Protein AF-A0A7W1XUE3-F1 (afdb_monomer)

Structure (mmCIF, N/CA/C/O backbone):
data_AF-A0A7W1XUE3-F1
#
_entry.id   AF-A0A7W1XUE3-F1
#
loop_
_atom_site.group_PDB
_atom_site.id
_atom_site.type_symbol
_atom_site.label_atom_id
_atom_site.label_alt_id
_atom_site.label_comp_id
_atom_site.label_asym_id
_atom_site.label_entity_id
_atom_site.label_seq_id
_atom_site.pdbx_PDB_ins_code
_atom_site.Cartn_x
_atom_site.Cartn_y
_atom_site.Cartn_z
_atom_site.occupancy
_atom_site.B_iso_or_equiv
_atom_site.auth_seq_id
_atom_site.auth_comp_id
_atom_site.auth_asym_id
_atom_site.auth_atom_id
_atom_site.pdbx_PDB_model_num
ATOM 1 N N . MET A 1 1 ? -19.844 -3.089 51.557 1.00 63.38 1 MET A N 1
ATOM 2 C CA . MET A 1 1 ? -20.592 -3.692 50.437 1.00 63.38 1 MET A CA 1
ATOM 3 C C . MET A 1 1 ? -20.381 -2.895 49.151 1.00 63.38 1 MET A C 1
ATOM 5 O O . MET A 1 1 ? -19.693 -3.408 48.288 1.00 63.38 1 MET A O 1
ATOM 9 N N . ASP A 1 2 ? -20.796 -1.624 49.063 1.00 81.12 2 ASP A N 1
ATOM 10 C CA . ASP A 1 2 ? -20.586 -0.759 47.872 1.00 81.12 2 ASP A CA 1
ATOM 11 C C . ASP A 1 2 ? -19.125 -0.741 47.369 1.00 81.12 2 ASP A C 1
ATOM 13 O O . ASP A 1 2 ? -18.846 -1.003 46.203 1.00 81.12 2 ASP A O 1
ATOM 17 N N . LYS A 1 3 ? -18.155 -0.565 48.278 1.00 88.25 3 LYS A N 1
ATOM 18 C CA . LYS A 1 3 ? -16.719 -0.600 47.940 1.00 88.25 3 LYS A CA 1
ATOM 19 C C . LYS A 1 3 ? -16.261 -1.893 47.269 1.00 88.25 3 LYS A C 1
ATOM 21 O O . LYS A 1 3 ? -15.364 -1.859 46.435 1.00 88.25 3 LYS A O 1
ATOM 26 N N . GLU A 1 4 ? -16.831 -3.026 47.659 1.00 91.88 4 GLU A N 1
ATOM 27 C CA . GLU A 1 4 ? -16.435 -4.324 47.120 1.00 91.88 4 GLU A CA 1
ATOM 28 C C . GLU A 1 4 ? -16.880 -4.451 45.660 1.00 91.88 4 GLU A C 1
ATOM 30 O O . GLU A 1 4 ? -16.062 -4.763 44.799 1.00 91.88 4 GLU A O 1
ATOM 35 N N . ILE A 1 5 ? -18.135 -4.080 45.377 1.00 93.56 5 ILE A N 1
ATOM 36 C CA . ILE A 1 5 ? -18.708 -4.078 44.026 1.00 93.56 5 ILE A CA 1
ATOM 37 C C . ILE A 1 5 ? -17.895 -3.168 43.106 1.00 93.56 5 ILE A C 1
ATOM 39 O O . ILE A 1 5 ? -17.480 -3.577 42.026 1.00 93.56 5 ILE A O 1
ATOM 43 N N . TRP A 1 6 ? -17.592 -1.947 43.555 1.00 94.06 6 TRP A N 1
ATOM 44 C CA . TRP A 1 6 ? -16.787 -1.014 42.766 1.00 94.06 6 TRP A CA 1
ATOM 45 C C . TRP A 1 6 ? -15.345 -1.467 42.578 1.00 94.06 6 TRP A C 1
ATOM 47 O O . TRP A 1 6 ? -14.772 -1.232 41.518 1.00 94.06 6 TRP A O 1
ATOM 57 N N . THR A 1 7 ? -14.761 -2.145 43.566 1.00 94.44 7 THR A N 1
ATOM 58 C CA . THR A 1 7 ? -13.437 -2.758 43.401 1.00 94.44 7 THR A CA 1
ATOM 59 C C . THR A 1 7 ? -13.481 -3.816 42.305 1.00 94.44 7 THR A C 1
ATOM 61 O O . THR A 1 7 ? -12.607 -3.828 41.441 1.00 94.44 7 THR A O 1
ATOM 64 N N . TRP A 1 8 ? -14.512 -4.664 42.307 1.00 93.75 8 TRP A N 1
ATOM 65 C CA . TRP A 1 8 ? -14.702 -5.685 41.284 1.00 93.75 8 TRP A CA 1
ATOM 66 C C . TRP A 1 8 ? -14.883 -5.064 39.894 1.00 93.75 8 TRP A C 1
ATOM 68 O O . TRP A 1 8 ? -14.145 -5.401 38.970 1.00 93.75 8 TRP A O 1
ATOM 78 N N . ILE A 1 9 ? -15.784 -4.088 39.757 1.00 93.88 9 ILE A N 1
ATOM 79 C CA . ILE A 1 9 ? -16.036 -3.385 38.492 1.00 93.88 9 ILE A CA 1
ATOM 80 C C . ILE A 1 9 ? -14.747 -2.745 37.959 1.00 93.88 9 ILE A C 1
ATOM 82 O O . ILE A 1 9 ? -14.341 -3.010 36.830 1.00 93.88 9 ILE A O 1
ATOM 86 N N . LEU A 1 10 ? -14.058 -1.943 38.775 1.00 93.81 10 LEU A N 1
ATOM 87 C CA . LEU A 1 10 ? -12.880 -1.186 38.338 1.00 93.81 10 LEU A CA 1
ATOM 88 C C . LEU A 1 10 ? -11.667 -2.073 38.022 1.00 93.81 10 LEU A C 1
ATOM 90 O O . LEU A 1 10 ? -10.825 -1.691 37.211 1.00 93.81 10 LEU A O 1
ATOM 94 N N . LYS A 1 11 ? -11.562 -3.263 38.624 1.00 92.19 11 LYS A N 1
ATOM 95 C CA . LYS A 1 11 ? -10.544 -4.251 38.232 1.00 92.19 11 LYS A CA 1
ATOM 96 C C . LYS A 1 11 ? -10.827 -4.853 36.855 1.00 92.19 11 LYS A C 1
ATOM 98 O O . LYS A 1 11 ? -9.885 -5.163 36.115 1.00 92.19 11 LYS A O 1
ATOM 103 N N . ASN A 1 12 ? -12.106 -4.984 36.511 1.00 90.62 12 ASN A N 1
ATOM 104 C CA . ASN A 1 12 ? -12.567 -5.686 35.322 1.00 90.62 12 ASN A CA 1
ATOM 105 C C . ASN A 1 12 ? -12.807 -4.778 34.105 1.00 90.62 12 ASN A C 1
ATOM 107 O O . ASN A 1 12 ? -12.728 -5.276 32.986 1.00 90.62 12 ASN A O 1
ATOM 111 N N . ILE A 1 13 ? -12.956 -3.457 34.247 1.00 89.94 13 ILE A N 1
ATOM 112 C CA . ILE A 1 13 ? -12.986 -2.548 33.079 1.00 89.94 13 ILE A CA 1
ATOM 113 C C . ILE A 1 13 ? -11.661 -2.561 32.288 1.00 89.94 13 ILE A C 1
ATOM 115 O O . ILE A 1 13 ? -10.612 -2.894 32.857 1.00 89.94 13 ILE A O 1
ATOM 119 N N . PRO A 1 14 ? -11.671 -2.229 30.982 1.00 86.81 14 PRO A N 1
ATOM 120 C CA . PRO A 1 14 ? -10.455 -2.071 30.187 1.00 86.81 14 PRO A CA 1
ATOM 121 C C . PRO A 1 14 ? -9.477 -1.070 30.807 1.00 86.81 14 PRO A C 1
ATOM 123 O O . PRO A 1 14 ? -9.874 -0.021 31.319 1.00 86.81 14 PRO A O 1
ATOM 126 N N . ASP A 1 15 ? -8.185 -1.378 30.724 1.00 89.00 15 ASP A N 1
ATOM 127 C CA . ASP A 1 15 ? -7.121 -0.577 31.335 1.00 89.00 15 ASP A CA 1
ATOM 128 C C . ASP A 1 15 ? -7.092 0.856 30.779 1.00 89.00 15 ASP A C 1
ATOM 130 O O . ASP A 1 15 ? -6.898 1.816 31.526 1.00 89.00 15 ASP A O 1
ATOM 134 N N . GLU A 1 16 ? -7.380 1.028 29.487 1.00 87.06 16 GLU A N 1
ATOM 135 C CA . GLU A 1 16 ? -7.510 2.351 28.875 1.00 87.06 16 GLU A CA 1
ATOM 136 C C . GLU A 1 16 ? -8.653 3.169 29.487 1.00 87.06 16 GLU A C 1
ATOM 138 O O . GLU A 1 16 ? -8.463 4.345 29.802 1.00 87.06 16 GLU A O 1
ATOM 143 N N . GLN A 1 17 ? -9.813 2.545 29.719 1.00 88.00 17 GLN A N 1
ATOM 144 C CA . GLN A 1 17 ? -10.959 3.201 30.351 1.00 88.00 17 GLN A CA 1
ATOM 145 C C . GLN A 1 17 ? -10.664 3.548 31.813 1.00 88.00 17 GLN A C 1
ATOM 147 O O . GLN A 1 17 ? -10.985 4.650 32.255 1.00 88.00 17 GLN A O 1
ATOM 152 N N . LEU A 1 18 ? -9.979 2.664 32.548 1.00 91.62 18 LEU A N 1
ATOM 153 C CA . LEU A 1 18 ? -9.532 2.938 33.915 1.00 91.62 18 LEU A CA 1
ATOM 154 C C . LEU A 1 18 ? -8.588 4.152 33.963 1.00 91.62 18 LEU A C 1
ATOM 156 O O . LEU A 1 18 ? -8.718 5.012 34.836 1.00 91.62 18 LEU A O 1
ATOM 160 N N . ILE A 1 19 ? -7.662 4.265 33.007 1.00 90.75 19 ILE A N 1
ATOM 161 C CA . ILE A 1 19 ? -6.753 5.414 32.910 1.00 90.75 19 ILE A CA 1
ATOM 162 C C . ILE A 1 19 ? -7.522 6.690 32.556 1.00 90.75 19 ILE A C 1
ATOM 164 O O . ILE A 1 19 ? -7.287 7.726 33.182 1.00 90.75 19 ILE A O 1
ATOM 168 N N . LEU A 1 20 ? -8.429 6.645 31.578 1.00 90.56 20 LEU A N 1
ATOM 169 C CA . LEU A 1 20 ? -9.251 7.797 31.191 1.00 90.56 20 LEU A CA 1
ATOM 170 C C . LEU A 1 20 ? -10.078 8.307 32.372 1.00 90.56 20 LEU A C 1
ATOM 172 O O . LEU A 1 20 ? -10.010 9.494 32.697 1.00 90.56 20 LEU A O 1
ATOM 176 N N . LEU A 1 21 ? -10.750 7.396 33.078 1.00 91.75 21 LEU A N 1
ATOM 177 C CA . LEU A 1 21 ? -11.478 7.702 34.301 1.00 91.75 21 LEU A CA 1
ATOM 178 C C . LEU A 1 21 ? -10.550 8.356 35.330 1.00 91.75 21 LEU A C 1
ATOM 180 O O . LEU A 1 21 ? -10.864 9.428 35.840 1.00 91.75 21 LEU A O 1
ATOM 184 N N . SER A 1 22 ? -9.369 7.775 35.586 1.00 90.94 22 SER A N 1
ATOM 185 C CA . SER A 1 22 ? -8.404 8.316 36.560 1.00 90.94 22 SER A CA 1
ATOM 186 C C . SER A 1 22 ? -8.019 9.771 36.295 1.00 90.94 22 SER A C 1
ATOM 188 O O . SER A 1 22 ? -7.902 10.551 37.243 1.00 90.94 22 SER A O 1
ATOM 190 N N . LYS A 1 23 ? -7.892 10.153 35.019 1.00 90.75 23 LYS A N 1
ATOM 191 C CA . LYS A 1 23 ? -7.593 11.524 34.595 1.00 90.75 23 LYS A CA 1
ATOM 192 C C . LYS A 1 23 ? -8.792 12.445 34.793 1.00 90.75 23 LYS A C 1
ATOM 194 O O . LYS A 1 23 ? -8.632 13.536 35.333 1.00 90.75 23 LYS A O 1
ATOM 199 N N . GLN A 1 24 ? -9.992 11.997 34.420 1.00 90.69 24 GLN A N 1
ATOM 200 C CA . GLN A 1 24 ? -11.227 12.773 34.587 1.00 90.69 24 GLN A CA 1
ATOM 201 C C . GLN A 1 24 ? -11.494 13.115 36.059 1.00 90.69 24 GLN A C 1
ATOM 203 O O . GLN A 1 24 ? -11.792 14.263 36.387 1.00 90.69 24 GLN A O 1
ATOM 208 N N . ILE A 1 25 ? -11.312 12.150 36.965 1.00 90.62 25 ILE A N 1
ATOM 209 C CA . ILE A 1 25 ? -11.513 12.366 38.406 1.00 90.62 25 ILE A CA 1
ATOM 210 C C . ILE A 1 25 ? -10.257 12.858 39.147 1.00 90.62 25 ILE A C 1
ATOM 212 O O . ILE A 1 25 ? -10.318 13.077 40.360 1.00 90.62 25 ILE A O 1
ATOM 216 N N . LYS A 1 26 ? -9.150 13.094 38.424 1.00 89.62 26 LYS A N 1
ATOM 217 C CA . LYS A 1 26 ? -7.871 13.644 38.918 1.00 89.62 26 LYS A CA 1
ATOM 218 C C . LYS A 1 26 ? -7.261 12.836 40.074 1.00 89.62 26 LYS A C 1
ATOM 220 O O . LYS A 1 26 ? -6.887 13.387 41.113 1.00 89.62 26 LYS A O 1
ATOM 225 N N . VAL A 1 27 ? -7.188 11.513 39.910 1.00 88.94 27 VAL A N 1
ATOM 226 C CA . VAL A 1 27 ? -6.581 10.601 40.893 1.00 88.94 27 VAL A CA 1
ATOM 227 C C . VAL A 1 27 ? -5.058 10.681 40.831 1.00 88.94 27 VAL A C 1
ATOM 229 O O . VAL A 1 27 ? -4.449 10.445 39.792 1.00 88.94 27 VAL A O 1
ATOM 232 N N . LYS A 1 28 ? -4.434 10.942 41.983 1.00 88.12 28 LYS A N 1
ATOM 233 C CA . LYS A 1 28 ? -2.975 10.985 42.134 1.00 88.12 28 LYS A CA 1
ATOM 234 C C . LYS A 1 28 ? -2.459 9.704 42.786 1.00 88.12 28 LYS A C 1
ATOM 236 O O . LYS A 1 28 ? -2.997 9.271 43.803 1.00 88.12 28 LYS A O 1
ATOM 241 N N . ILE A 1 29 ? -1.374 9.147 42.246 1.00 87.50 29 ILE A N 1
ATOM 242 C CA . ILE A 1 29 ? -0.633 8.033 42.853 1.00 87.50 29 ILE A CA 1
ATOM 243 C C . ILE A 1 29 ? 0.771 8.515 43.196 1.00 87.50 29 ILE A C 1
ATOM 245 O O . ILE A 1 29 ? 1.494 9.009 42.331 1.00 87.50 29 ILE A O 1
ATOM 249 N N . ALA A 1 30 ? 1.173 8.348 44.454 1.00 84.56 30 ALA A N 1
ATOM 250 C CA . ALA A 1 30 ? 2.519 8.696 44.893 1.00 84.56 30 ALA A CA 1
ATOM 251 C C . ALA A 1 30 ? 3.581 7.936 44.074 1.00 84.56 30 ALA A C 1
ATOM 253 O O . ALA A 1 30 ? 3.484 6.722 43.890 1.00 84.56 30 ALA A O 1
ATOM 254 N N . GLY A 1 31 ? 4.585 8.664 43.577 1.00 84.81 31 GLY A N 1
ATOM 255 C CA . GLY A 1 31 ? 5.678 8.106 42.774 1.00 84.81 31 GLY A CA 1
ATOM 256 C C . GLY A 1 31 ? 5.386 7.940 41.277 1.00 84.81 31 GLY A C 1
ATOM 257 O O . GLY A 1 31 ? 6.303 7.613 40.531 1.00 84.81 31 GLY A O 1
ATOM 258 N N . PHE A 1 32 ? 4.165 8.214 40.802 1.00 86.50 32 PHE A N 1
ATOM 259 C CA . PHE A 1 32 ? 3.813 8.113 39.380 1.00 86.50 32 PHE A CA 1
ATOM 260 C C . PHE A 1 32 ? 3.242 9.428 38.846 1.00 86.50 32 PHE A C 1
ATOM 262 O O . PHE A 1 32 ? 2.442 10.094 39.501 1.00 86.50 32 PHE A O 1
ATOM 269 N N . ARG A 1 33 ? 3.641 9.801 37.626 1.00 84.06 33 ARG A N 1
ATOM 270 C CA . ARG A 1 33 ? 3.057 10.937 36.896 1.00 84.06 33 ARG A CA 1
ATOM 271 C C . ARG A 1 33 ? 1.856 10.440 36.087 1.00 84.06 33 ARG A C 1
ATOM 273 O O . ARG A 1 33 ? 1.925 9.361 35.511 1.00 84.06 33 ARG A O 1
ATOM 280 N N . GLU A 1 34 ? 0.789 11.231 35.966 1.00 79.62 34 GLU A N 1
ATOM 281 C CA . GLU A 1 34 ? -0.413 10.843 35.195 1.00 79.62 34 GLU A CA 1
ATOM 282 C C . GLU A 1 34 ? -0.098 10.483 33.730 1.00 79.62 34 GLU A C 1
ATOM 284 O O . GLU A 1 34 ? -0.711 9.591 33.140 1.00 79.62 34 GLU A O 1
ATOM 289 N N . THR A 1 35 ? 0.911 11.129 33.138 1.00 81.12 35 THR A N 1
ATOM 290 C CA . THR A 1 35 ? 1.386 10.839 31.776 1.00 81.12 35 THR A CA 1
ATOM 291 C C . THR A 1 35 ? 2.030 9.459 31.639 1.00 81.12 35 THR A C 1
ATOM 293 O O . THR A 1 35 ? 2.059 8.912 30.538 1.00 81.12 35 THR A O 1
ATOM 296 N N . SER A 1 36 ? 2.517 8.865 32.733 1.00 83.75 36 SER A N 1
ATOM 297 C CA . SER A 1 36 ? 3.148 7.543 32.731 1.00 83.75 36 SER A CA 1
ATOM 298 C C . SER A 1 36 ? 2.198 6.405 33.105 1.00 83.75 36 SER A C 1
ATOM 300 O O . SER A 1 36 ? 2.615 5.247 33.065 1.00 83.75 36 SER A O 1
ATOM 302 N N . PHE A 1 37 ? 0.923 6.691 33.404 1.00 86.06 37 PHE A N 1
ATOM 303 C CA . PHE A 1 37 ? -0.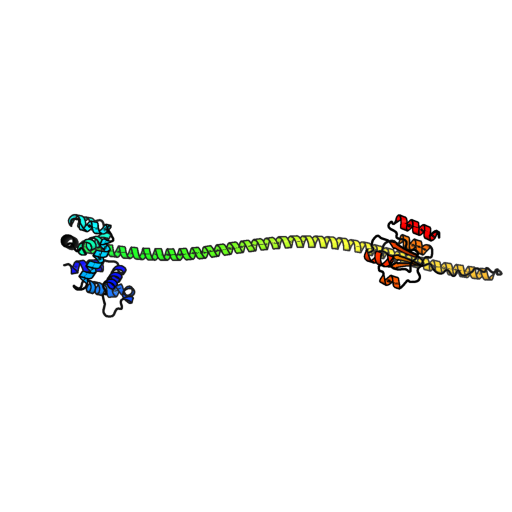045 5.665 33.806 1.00 86.06 37 PHE A CA 1
ATOM 304 C C . PHE A 1 37 ? -0.240 4.588 32.738 1.00 86.06 37 PHE A C 1
ATOM 306 O O . PHE A 1 37 ? -0.227 3.411 33.071 1.00 86.06 37 PHE A O 1
ATOM 313 N N . ARG A 1 38 ? -0.317 4.967 31.453 1.00 85.50 38 ARG A N 1
ATOM 314 C CA . ARG A 1 38 ? -0.463 4.002 30.348 1.00 85.50 38 ARG A CA 1
ATOM 315 C C . ARG A 1 38 ? 0.703 3.015 30.269 1.00 85.50 38 ARG A C 1
ATOM 317 O O . ARG A 1 38 ? 0.476 1.835 30.056 1.00 85.50 38 ARG A O 1
ATOM 324 N N . LYS A 1 39 ? 1.940 3.479 30.472 1.00 85.38 39 LYS A N 1
ATOM 325 C CA . LYS A 1 39 ? 3.137 2.623 30.396 1.00 85.38 39 LYS A CA 1
ATOM 326 C C . LYS A 1 39 ? 3.285 1.693 31.602 1.00 85.38 39 LYS A C 1
ATOM 328 O O . LYS A 1 39 ? 3.900 0.645 31.479 1.00 85.38 39 LYS A O 1
ATOM 333 N N . ASN A 1 40 ? 2.741 2.085 32.752 1.00 87.81 40 ASN A N 1
ATOM 334 C CA . ASN A 1 40 ? 2.957 1.400 34.027 1.00 87.81 40 ASN A CA 1
ATOM 335 C C . ASN A 1 40 ? 1.677 0.781 34.601 1.00 87.81 40 ASN A C 1
ATOM 337 O O . ASN A 1 40 ? 1.645 0.484 35.795 1.00 87.81 40 ASN A O 1
ATOM 341 N N . ILE A 1 41 ? 0.618 0.626 33.797 1.00 87.62 41 ILE A N 1
ATOM 342 C CA . ILE A 1 41 ? -0.718 0.266 34.291 1.00 87.62 41 ILE A CA 1
ATOM 343 C C . ILE A 1 41 ? -0.709 -1.035 35.094 1.00 87.62 41 ILE A C 1
ATOM 345 O O . ILE A 1 41 ? -1.275 -1.068 36.182 1.00 87.62 41 ILE A O 1
ATOM 349 N N . SER A 1 42 ? 0.048 -2.042 34.655 1.00 87.25 42 SER A N 1
ATOM 350 C CA . SER A 1 42 ? 0.224 -3.315 35.367 1.00 87.25 42 SER A CA 1
ATOM 351 C C . SER A 1 42 ? 0.745 -3.151 36.801 1.00 87.25 42 SER A C 1
ATOM 353 O O . SER A 1 42 ? 0.342 -3.897 37.687 1.00 87.25 42 SER A O 1
ATOM 355 N N . LEU A 1 43 ? 1.593 -2.149 37.056 1.00 87.69 43 LEU A N 1
ATOM 356 C CA . LEU A 1 43 ? 2.179 -1.872 38.373 1.00 87.69 43 LEU A CA 1
ATOM 357 C C . LEU A 1 43 ? 1.281 -1.002 39.258 1.00 87.69 43 LEU A C 1
ATOM 359 O O . LEU A 1 43 ? 1.391 -1.033 40.486 1.00 87.69 43 LEU A O 1
ATOM 363 N N . ILE A 1 44 ? 0.436 -0.167 38.648 1.00 91.38 44 ILE A N 1
ATOM 364 C CA . ILE A 1 44 ? -0.354 0.837 39.371 1.00 91.38 44 ILE A CA 1
ATOM 365 C C . ILE A 1 44 ? -1.839 0.508 39.454 1.00 91.38 44 ILE A C 1
ATOM 367 O O . ILE A 1 44 ? -2.538 1.186 40.202 1.00 91.38 44 ILE A O 1
ATOM 371 N N . LYS A 1 45 ? -2.333 -0.495 38.721 1.00 91.44 45 LYS A N 1
ATOM 372 C CA . LYS A 1 45 ? -3.762 -0.807 38.603 1.00 91.44 45 LYS A CA 1
ATOM 373 C C . LYS A 1 45 ? -4.436 -0.965 39.960 1.00 91.44 45 LYS A C 1
ATOM 375 O O . LYS A 1 45 ? -5.406 -0.266 40.236 1.00 91.44 45 LYS A O 1
ATOM 380 N N . ASP A 1 46 ? -3.880 -1.783 40.848 1.00 91.69 46 ASP A N 1
ATOM 381 C CA . ASP A 1 46 ? -4.457 -1.965 42.184 1.00 91.69 46 ASP A CA 1
ATOM 382 C C . ASP A 1 46 ? -4.444 -0.671 43.008 1.00 91.69 46 ASP A C 1
ATOM 384 O O . ASP A 1 46 ? -5.427 -0.351 43.678 1.00 91.69 46 ASP A O 1
ATOM 388 N N . LYS A 1 47 ? -3.373 0.129 42.911 1.00 91.75 47 LYS A N 1
ATOM 389 C CA . LYS A 1 47 ? -3.282 1.433 43.588 1.00 91.75 47 LYS A CA 1
ATOM 390 C C . LYS A 1 47 ? -4.297 2.433 43.028 1.00 91.75 47 LYS A C 1
ATOM 392 O O . LYS A 1 47 ? -4.893 3.180 43.802 1.00 91.75 47 LYS A O 1
ATOM 397 N N . LEU A 1 48 ? -4.519 2.441 41.710 1.00 91.88 48 LEU A N 1
ATOM 398 C CA . LEU A 1 48 ? -5.553 3.244 41.054 1.00 91.88 48 LEU A CA 1
ATOM 399 C C . LEU A 1 48 ? -6.932 2.860 41.576 1.00 91.88 48 LEU A C 1
ATOM 401 O O . LEU A 1 48 ? -7.649 3.726 42.071 1.00 91.88 48 LEU A O 1
ATOM 405 N N . VAL A 1 49 ? -7.274 1.570 41.526 1.00 94.00 49 VAL A N 1
ATOM 406 C CA . VAL A 1 49 ? -8.572 1.064 41.990 1.00 94.00 49 VAL A CA 1
ATOM 407 C C . VAL A 1 49 ? -8.801 1.441 43.454 1.00 94.00 49 VAL A C 1
ATOM 409 O O . VAL A 1 49 ? -9.838 2.014 43.783 1.00 94.00 49 VAL A O 1
ATOM 412 N N . GLN A 1 50 ? -7.816 1.226 44.329 1.00 92.38 50 GLN A N 1
ATOM 413 C CA . GLN A 1 50 ? -7.912 1.620 45.738 1.00 92.38 50 GLN A CA 1
ATOM 414 C C . GLN A 1 50 ? -8.184 3.121 45.909 1.00 92.38 50 GLN A C 1
ATOM 416 O O . GLN A 1 50 ? -9.059 3.509 46.684 1.00 92.38 50 GLN A O 1
ATOM 421 N N . GLN A 1 51 ? -7.481 3.981 45.165 1.00 91.75 51 GLN A N 1
ATOM 422 C CA . GLN A 1 51 ? -7.696 5.428 45.237 1.00 91.75 51 GLN A CA 1
ATOM 423 C C . GLN A 1 51 ? -9.067 5.860 44.704 1.00 91.75 51 GLN A C 1
ATOM 425 O O . GLN A 1 51 ? -9.642 6.825 45.211 1.00 91.75 51 GLN A O 1
ATOM 430 N N . MET A 1 52 ? -9.610 5.158 43.711 1.00 92.06 52 MET A N 1
ATOM 431 C CA . MET A 1 52 ? -10.929 5.434 43.140 1.00 92.06 52 MET A CA 1
ATOM 432 C C . MET A 1 52 ? -12.079 5.030 44.063 1.00 92.06 52 MET A C 1
ATOM 434 O O . MET A 1 52 ? -13.068 5.752 44.160 1.00 92.06 52 MET A O 1
ATOM 438 N N . VAL A 1 53 ? -11.934 3.909 44.774 1.00 93.19 53 VAL A N 1
ATOM 439 C CA . VAL A 1 53 ? -12.964 3.361 45.675 1.00 93.19 53 VAL A CA 1
ATOM 440 C C . VAL A 1 53 ? -13.000 4.081 47.036 1.00 93.19 53 VAL A C 1
ATOM 442 O O . VAL A 1 53 ? -13.920 3.898 47.839 1.00 93.19 53 VAL A O 1
ATOM 445 N N . ASN A 1 54 ? -12.034 4.960 47.310 1.00 89.69 54 ASN A N 1
ATOM 446 C CA . ASN A 1 54 ? -12.060 5.814 48.495 1.00 89.69 54 ASN A CA 1
ATOM 447 C C . ASN A 1 54 ? -13.315 6.704 48.526 1.00 89.69 54 ASN A C 1
ATOM 449 O O . ASN A 1 54 ? -13.738 7.236 47.501 1.00 89.69 54 ASN A O 1
ATOM 453 N N . ASN A 1 55 ? -13.868 6.938 49.725 1.00 78.12 55 ASN A N 1
ATOM 454 C CA . ASN A 1 55 ? -15.154 7.633 49.923 1.00 78.12 55 ASN A CA 1
ATOM 455 C C . ASN A 1 55 ? -15.242 8.997 49.208 1.00 78.12 55 ASN A C 1
ATOM 457 O O . ASN A 1 55 ? -16.318 9.397 48.780 1.00 78.12 55 ASN A O 1
ATOM 461 N N . ARG A 1 56 ? -14.116 9.711 49.058 1.00 84.19 56 ARG A N 1
ATOM 462 C CA . ARG A 1 56 ? -14.059 11.013 48.368 1.00 84.19 56 ARG A CA 1
ATOM 463 C C . ARG A 1 56 ? -14.188 10.911 46.844 1.00 84.19 56 ARG A C 1
ATOM 465 O O . ARG A 1 56 ? -14.653 11.857 46.214 1.00 84.19 56 ARG A O 1
ATOM 472 N N . ASN A 1 57 ? -13.752 9.800 46.255 1.00 89.88 57 ASN A N 1
ATOM 473 C CA . ASN A 1 57 ? -13.662 9.629 44.805 1.00 89.88 57 ASN A CA 1
ATOM 474 C C . ASN A 1 57 ? -14.779 8.743 44.253 1.00 89.88 57 ASN A C 1
ATOM 476 O O . ASN A 1 57 ? -15.198 8.963 43.121 1.00 89.88 57 ASN A O 1
ATOM 480 N N . ILE A 1 58 ? -15.319 7.818 45.051 1.00 90.75 58 ILE A N 1
ATOM 481 C CA . ILE A 1 58 ? -16.331 6.865 44.584 1.00 90.75 58 ILE A CA 1
ATOM 482 C C . ILE A 1 58 ? -17.600 7.545 44.056 1.00 90.75 58 ILE A C 1
ATOM 484 O O . ILE A 1 58 ? -18.156 7.114 43.053 1.00 90.75 58 ILE A O 1
ATOM 488 N N . LEU A 1 59 ? -18.015 8.664 44.659 1.00 90.50 59 LEU A N 1
ATOM 489 C CA . LEU A 1 59 ? -19.152 9.453 44.170 1.00 90.50 59 LEU A CA 1
ATOM 490 C C . LEU A 1 59 ? -18.876 10.069 42.792 1.00 90.50 59 LEU A C 1
ATOM 492 O O . LEU A 1 59 ? -19.766 10.120 41.949 1.00 90.50 59 LEU A O 1
ATOM 496 N N . LYS A 1 60 ? -17.632 10.491 42.533 1.00 93.31 60 LYS A N 1
ATOM 497 C CA . LYS A 1 60 ? -17.226 11.005 41.218 1.00 93.31 60 LYS A CA 1
ATOM 498 C C . LYS A 1 60 ? -17.183 9.886 40.184 1.00 93.31 60 LYS A C 1
ATOM 500 O O . LYS A 1 60 ? -17.648 10.087 39.073 1.00 93.31 60 LYS A O 1
ATOM 505 N N . VAL A 1 61 ? -16.670 8.713 40.564 1.00 93.00 61 VAL A N 1
ATOM 506 C CA . VAL A 1 61 ? -16.675 7.512 39.713 1.00 93.00 61 VAL A CA 1
ATOM 507 C C . VAL A 1 61 ? -18.106 7.151 39.313 1.00 93.00 61 VAL A C 1
ATOM 509 O O . VAL A 1 61 ? -18.385 7.023 38.124 1.00 93.00 61 VAL A O 1
ATOM 512 N N . LYS A 1 62 ? -19.020 7.072 40.291 1.00 92.69 62 LYS A N 1
ATOM 513 C CA . LYS A 1 62 ? -20.458 6.862 40.064 1.00 92.69 62 LYS A CA 1
ATOM 514 C C . LYS A 1 62 ? -21.026 7.887 39.090 1.00 92.69 62 LYS A C 1
ATOM 516 O O . LYS A 1 62 ? -21.659 7.502 38.117 1.00 92.69 62 LYS A O 1
ATOM 521 N N . GLY A 1 63 ? -20.754 9.172 39.325 1.00 92.25 63 GLY A N 1
ATOM 522 C CA . GLY A 1 63 ? -21.230 10.263 38.475 1.00 92.25 63 GLY A CA 1
ATOM 523 C C . GLY A 1 63 ? -20.756 10.154 37.024 1.00 92.25 63 GLY A C 1
ATOM 524 O O . GLY A 1 63 ? -21.579 10.242 36.119 1.00 92.25 63 GLY A O 1
ATOM 525 N N . VAL A 1 64 ? -19.460 9.904 36.805 1.00 93.06 64 VAL A N 1
ATOM 526 C CA . VAL A 1 64 ? -18.881 9.760 35.457 1.00 93.06 64 VAL A CA 1
ATOM 527 C C . VAL A 1 64 ? -19.507 8.584 34.713 1.00 93.06 64 VAL A C 1
ATOM 529 O O . VAL A 1 64 ? -19.930 8.739 33.570 1.00 93.06 64 VAL A O 1
ATOM 532 N N . PHE A 1 65 ? -19.612 7.418 35.355 1.00 93.19 65 PHE A N 1
ATOM 533 C CA . PHE A 1 65 ? -20.218 6.257 34.708 1.00 93.19 65 PHE A CA 1
ATOM 534 C C . PHE A 1 65 ? -21.712 6.425 34.477 1.00 93.19 65 PHE A C 1
ATOM 536 O O . PHE A 1 65 ? -22.194 6.034 33.423 1.00 93.19 65 PHE A O 1
ATOM 543 N N . ASN A 1 66 ? -22.437 7.041 35.410 1.00 92.88 66 ASN A N 1
ATOM 544 C CA . ASN A 1 66 ? -23.853 7.326 35.221 1.00 92.88 66 ASN A CA 1
ATOM 545 C C . ASN A 1 66 ? -24.086 8.249 34.022 1.00 92.88 66 ASN A C 1
ATOM 547 O O . ASN A 1 66 ? -24.994 8.007 33.239 1.00 92.88 66 ASN A O 1
ATOM 551 N N . GLN A 1 67 ? -23.251 9.281 33.871 1.00 92.19 67 GLN A N 1
ATOM 552 C CA . GLN A 1 67 ? -23.311 10.177 32.724 1.00 92.19 67 GLN A CA 1
ATOM 553 C C . GLN A 1 67 ? -23.017 9.428 31.422 1.00 92.19 67 GLN A C 1
ATOM 555 O O . GLN A 1 67 ? -23.806 9.525 30.492 1.00 92.19 67 GLN A O 1
ATOM 560 N N . TRP A 1 68 ? -21.937 8.643 31.384 1.00 91.25 68 TRP A N 1
ATOM 561 C CA . TRP A 1 68 ? -21.584 7.850 30.206 1.00 91.25 68 TRP A CA 1
ATOM 562 C C . TRP A 1 68 ? -22.702 6.868 29.832 1.00 91.25 68 TRP A C 1
ATOM 564 O O . TRP A 1 68 ? -23.116 6.817 28.685 1.00 91.25 68 TRP A O 1
ATOM 574 N N . LEU A 1 69 ? -23.262 6.141 30.800 1.00 91.00 69 LEU A N 1
ATOM 575 C CA . LEU A 1 69 ? -24.355 5.192 30.566 1.00 91.00 69 LEU A CA 1
ATOM 576 C C . LEU A 1 69 ? -25.644 5.867 30.097 1.00 91.00 69 LEU A C 1
ATOM 578 O O . LEU A 1 69 ? -26.384 5.262 29.332 1.00 91.00 69 LEU A O 1
ATOM 582 N N . ASN A 1 70 ? -25.910 7.103 30.524 1.00 87.94 70 ASN A N 1
ATOM 583 C CA . ASN A 1 70 ? -27.070 7.856 30.053 1.00 87.94 70 ASN A CA 1
ATOM 584 C C . ASN A 1 70 ? -26.976 8.223 28.557 1.00 87.94 70 ASN A C 1
ATOM 586 O O . ASN A 1 70 ? -27.999 8.524 27.953 1.00 87.94 70 ASN A O 1
ATOM 590 N N . GLU A 1 71 ? -25.781 8.179 27.961 1.00 88.62 71 GLU A N 1
ATOM 591 C CA . GLU A 1 71 ? -25.565 8.359 26.517 1.00 88.62 71 GLU A CA 1
ATOM 592 C C . GLU A 1 71 ? -25.739 7.046 25.725 1.00 88.62 71 GLU A C 1
ATOM 594 O O . GLU A 1 71 ? -25.786 7.079 24.498 1.00 88.62 71 GLU A O 1
ATOM 599 N N . HIS A 1 72 ? -25.873 5.899 26.407 1.00 87.75 72 HIS A N 1
ATOM 600 C CA . HIS A 1 72 ? -25.985 4.566 25.800 1.00 87.75 72 HIS A CA 1
ATOM 601 C C . HIS A 1 72 ? -27.277 3.864 26.239 1.00 87.75 72 HIS A C 1
ATOM 603 O O . HIS A 1 72 ? -27.293 3.080 27.194 1.00 87.75 72 HIS A O 1
ATOM 609 N N . GLU A 1 73 ? -28.372 4.126 25.517 1.00 84.12 73 GLU A N 1
ATOM 610 C CA . GLU A 1 73 ? -29.723 3.624 25.834 1.00 84.12 73 GLU A CA 1
ATOM 611 C C . GLU A 1 73 ? -29.784 2.100 26.029 1.00 84.12 73 GLU A C 1
ATOM 613 O O . GLU A 1 73 ? -30.502 1.602 26.899 1.00 84.12 73 GLU A O 1
ATOM 618 N N . GLU A 1 74 ? -28.969 1.362 25.279 1.00 89.00 74 GLU A N 1
ATOM 619 C CA . GLU A 1 74 ? -28.833 -0.097 25.328 1.00 89.00 74 GLU A CA 1
ATOM 620 C C . GLU A 1 74 ? -28.462 -0.664 26.711 1.00 89.00 74 GLU A C 1
ATOM 622 O O . GLU A 1 74 ? -28.754 -1.827 26.989 1.00 89.00 74 GLU A O 1
ATOM 627 N N . TRP A 1 75 ? -27.861 0.138 27.599 1.00 90.50 75 TRP A N 1
ATOM 628 C CA . TRP A 1 75 ? -27.526 -0.276 28.968 1.00 90.50 75 TRP A CA 1
ATOM 629 C C . TRP A 1 75 ? -28.531 0.233 30.002 1.00 90.50 75 TRP A C 1
ATOM 631 O O . TRP A 1 75 ? -28.730 -0.396 31.042 1.00 90.50 75 TRP A O 1
ATOM 641 N N . ILE A 1 76 ? -29.212 1.343 29.714 1.00 90.12 76 ILE A N 1
ATOM 642 C CA . ILE A 1 76 ? -30.209 1.943 30.611 1.00 90.12 76 ILE A CA 1
ATOM 643 C C . ILE A 1 76 ? -31.419 1.020 30.775 1.00 90.12 76 ILE A C 1
ATOM 645 O O . ILE A 1 76 ? -31.978 0.934 31.869 1.00 90.12 76 ILE A O 1
ATOM 649 N N . ILE A 1 77 ? -31.793 0.275 29.727 1.00 91.75 77 ILE A N 1
ATOM 650 C CA . ILE A 1 77 ? -32.944 -0.644 29.749 1.00 91.75 77 ILE A CA 1
ATOM 651 C C . ILE A 1 77 ? -32.909 -1.641 30.917 1.00 91.75 77 ILE A C 1
ATOM 653 O O . ILE A 1 77 ? -33.967 -2.056 31.398 1.00 91.75 77 ILE A O 1
ATOM 657 N N . PHE A 1 78 ? -31.715 -2.004 31.400 1.00 93.25 78 PHE A N 1
ATOM 658 C CA . PHE A 1 78 ? -31.527 -2.968 32.482 1.00 93.25 78 PHE A CA 1
ATOM 659 C C . PHE A 1 78 ? -31.910 -2.417 33.859 1.00 93.25 78 PHE A C 1
ATOM 661 O O . PHE A 1 78 ? -32.259 -3.203 34.735 1.00 93.25 78 PHE A O 1
ATOM 668 N N . ARG A 1 79 ? -31.944 -1.089 34.041 1.00 92.88 79 ARG A N 1
ATOM 669 C CA . ARG A 1 79 ? -32.320 -0.440 35.312 1.00 92.88 79 ARG A CA 1
ATOM 670 C C . ARG A 1 79 ? -33.742 -0.757 35.761 1.00 92.88 79 ARG A C 1
ATOM 672 O O . ARG A 1 79 ? -34.006 -0.870 36.949 1.00 92.88 79 ARG A O 1
ATOM 679 N N . SER A 1 80 ? -34.642 -0.957 34.804 1.00 91.62 80 SER A N 1
ATOM 680 C CA . SER A 1 80 ? -36.053 -1.273 35.062 1.00 91.62 80 SER A CA 1
ATOM 681 C C . SER A 1 80 ? -36.335 -2.767 35.282 1.00 91.62 80 SER A C 1
ATOM 683 O O . SER A 1 80 ? -37.482 -3.154 35.513 1.00 91.62 80 SER A O 1
ATOM 685 N N . LYS A 1 81 ? -35.326 -3.636 35.145 1.00 95.12 81 LYS A N 1
ATOM 686 C CA . LYS A 1 81 ? -35.510 -5.092 35.167 1.00 95.12 81 LYS A CA 1
ATOM 687 C C . LYS A 1 81 ? -35.353 -5.650 36.578 1.00 95.12 81 LYS A C 1
ATOM 689 O O . LYS A 1 81 ? -34.605 -5.128 37.396 1.00 95.12 81 LYS A O 1
ATOM 694 N N . LYS A 1 82 ? -36.052 -6.755 36.843 1.00 95.19 82 LYS A N 1
ATOM 695 C CA . LYS A 1 82 ? -35.958 -7.475 38.119 1.00 95.19 82 LYS A CA 1
ATOM 696 C C . LYS A 1 82 ? -34.639 -8.238 38.236 1.00 95.19 82 LYS A C 1
ATOM 698 O O . LYS A 1 82 ? -34.078 -8.667 37.225 1.00 95.19 82 LYS A O 1
ATOM 703 N N . VAL A 1 83 ? -34.185 -8.444 39.472 1.00 96.31 83 VAL A N 1
ATOM 704 C CA . VAL A 1 83 ? -32.915 -9.119 39.789 1.00 96.31 83 VAL A CA 1
ATOM 705 C C . VAL A 1 83 ? -32.851 -10.518 39.174 1.00 96.31 83 VAL A C 1
ATOM 707 O O . VAL A 1 83 ? -31.816 -10.880 38.627 1.00 96.31 83 VAL A O 1
ATOM 710 N N . GLU A 1 84 ? -33.950 -11.278 39.193 1.00 95.19 84 GLU A N 1
ATOM 711 C CA . GLU A 1 84 ? -33.993 -12.653 38.678 1.00 95.19 84 GLU A CA 1
ATOM 712 C C . GLU A 1 84 ? -33.700 -12.698 37.175 1.00 95.19 84 GLU A C 1
ATOM 714 O O . GLU A 1 84 ? -32.843 -13.456 36.725 1.00 95.19 84 GLU A O 1
ATOM 719 N N . PHE A 1 85 ? -34.344 -11.811 36.411 1.00 96.31 85 PHE A N 1
ATOM 720 C CA . PHE A 1 85 ? -34.099 -11.673 34.976 1.00 96.31 85 PHE A CA 1
ATOM 721 C C . PHE A 1 85 ? -32.654 -11.253 34.695 1.00 96.31 85 PHE A C 1
ATOM 723 O O . PHE A 1 85 ? -32.001 -11.799 33.810 1.00 96.31 85 PHE A O 1
ATOM 730 N N . LEU A 1 86 ? -32.146 -10.271 35.445 1.00 96.38 86 LEU A N 1
ATOM 731 C CA . LEU A 1 86 ? -30.783 -9.774 35.275 1.00 96.38 86 LEU A CA 1
ATOM 732 C C . LEU A 1 86 ? -29.750 -10.862 35.570 1.00 96.38 86 LEU A C 1
ATOM 734 O O . LEU A 1 86 ? -28.752 -10.967 34.861 1.00 96.38 86 LEU A O 1
ATOM 738 N N . PHE A 1 87 ? -29.998 -11.683 36.588 1.00 95.94 87 PHE A N 1
ATOM 739 C CA . PHE A 1 87 ? -29.141 -12.802 36.940 1.00 95.94 87 PHE A CA 1
ATOM 740 C C . PHE A 1 87 ? -29.080 -13.828 35.806 1.00 95.94 87 PHE A C 1
ATOM 742 O O . PHE A 1 87 ? -27.986 -14.161 35.357 1.00 95.94 87 PHE A O 1
ATOM 749 N N . GLU A 1 88 ? -30.226 -14.268 35.280 1.00 95.12 88 GLU A N 1
ATOM 750 C CA . GLU A 1 88 ? -30.274 -15.183 34.131 1.00 95.12 88 GLU A CA 1
ATOM 751 C C . GLU A 1 88 ? -29.594 -14.588 32.894 1.00 95.12 88 GLU A C 1
ATOM 753 O O . GLU A 1 88 ? -28.757 -15.240 32.266 1.00 95.12 88 GLU A O 1
ATOM 758 N N . TYR A 1 89 ? -29.887 -13.323 32.583 1.00 94.81 89 TYR A N 1
ATOM 759 C CA . TYR A 1 89 ? -29.302 -12.624 31.445 1.00 94.81 89 TYR A CA 1
ATOM 760 C C . TYR A 1 89 ? -27.775 -12.579 31.528 1.00 94.81 89 TYR A C 1
ATOM 762 O O . TYR A 1 89 ? -27.098 -12.907 30.560 1.00 94.81 89 TYR A O 1
ATOM 770 N N . VAL A 1 90 ? -27.217 -12.229 32.689 1.00 93.69 90 VAL A N 1
ATOM 771 C CA . VAL A 1 90 ? -25.765 -12.154 32.899 1.00 93.69 90 VAL A CA 1
ATOM 772 C C . VAL A 1 90 ? -25.090 -13.529 32.807 1.00 93.69 90 VAL A C 1
ATOM 774 O O . VAL A 1 90 ? -23.918 -13.614 32.436 1.00 93.69 90 VAL A O 1
ATOM 777 N N . LEU A 1 91 ? -25.805 -14.619 33.097 1.00 90.25 91 LEU A N 1
ATOM 778 C CA . LEU A 1 91 ? -25.278 -15.975 32.921 1.00 90.25 91 LEU A CA 1
ATOM 779 C C . LEU A 1 91 ? -25.260 -16.430 31.458 1.00 90.25 91 LEU A C 1
ATOM 781 O O . LEU A 1 91 ? -24.387 -17.222 31.092 1.00 90.25 91 LEU A O 1
ATOM 785 N N . ILE A 1 92 ? -26.186 -15.931 30.639 1.00 91.56 92 ILE A N 1
ATOM 786 C CA . ILE A 1 92 ? -26.226 -16.174 29.192 1.00 91.56 92 ILE A CA 1
ATOM 787 C C . ILE A 1 92 ? -25.199 -15.268 28.496 1.00 91.56 92 ILE A C 1
ATOM 789 O O . ILE A 1 92 ? -24.255 -15.740 27.866 1.00 91.56 92 ILE A O 1
ATOM 793 N N . GLU A 1 93 ? -25.326 -13.958 28.686 1.00 90.12 93 GLU A N 1
ATOM 794 C CA . GLU A 1 93 ? -24.512 -12.907 28.074 1.00 90.12 93 GLU A CA 1
ATOM 795 C C . GLU A 1 93 ? -23.353 -12.497 28.997 1.00 90.12 93 GLU A C 1
ATOM 797 O O . GLU A 1 93 ? -23.226 -11.350 29.435 1.00 90.12 93 GLU A O 1
ATOM 802 N N . LYS A 1 94 ? -22.475 -13.457 29.303 1.00 88.19 94 LYS A N 1
ATOM 803 C CA . LYS A 1 94 ? -21.398 -13.310 30.302 1.00 88.19 94 LYS A CA 1
ATOM 804 C C . LYS A 1 94 ? -20.461 -12.122 30.055 1.00 88.19 94 LYS A C 1
ATOM 806 O O . LYS A 1 94 ? -19.970 -11.521 31.007 1.00 88.19 94 LYS A O 1
ATOM 811 N N . SER A 1 95 ? -20.229 -11.749 28.796 1.00 83.69 95 SER A N 1
ATOM 812 C CA . SER A 1 95 ? -19.405 -10.587 28.425 1.00 83.69 95 SER A CA 1
ATOM 813 C C . SER A 1 95 ? -20.028 -9.247 28.836 1.00 83.69 95 SER A C 1
ATOM 815 O O . SER A 1 95 ? -19.308 -8.277 29.064 1.00 83.69 95 SER A O 1
ATOM 817 N N . LYS A 1 96 ? -21.357 -9.189 28.987 1.00 88.56 96 LYS A N 1
ATOM 818 C CA . LYS A 1 96 ? -22.111 -7.971 29.322 1.00 88.56 96 LYS A CA 1
ATOM 819 C C . LYS A 1 96 ? -22.329 -7.785 30.822 1.00 88.56 96 LYS A C 1
ATOM 821 O O . LYS A 1 96 ? -22.796 -6.728 31.241 1.00 88.56 96 LYS A O 1
ATOM 826 N N . ALA A 1 97 ? -21.947 -8.770 31.634 1.00 90.94 97 ALA A N 1
ATOM 827 C CA . ALA A 1 97 ? -22.096 -8.766 33.089 1.00 90.94 97 ALA A CA 1
ATOM 828 C C . ALA A 1 97 ? -21.621 -7.467 33.751 1.00 90.94 97 ALA A C 1
ATOM 830 O O . ALA A 1 97 ? -22.309 -6.889 34.593 1.00 90.94 97 ALA A O 1
ATOM 831 N N . LEU A 1 98 ? -20.441 -7.003 33.335 1.00 91.69 98 LEU A N 1
ATOM 832 C CA . LEU A 1 98 ? -19.809 -5.801 33.859 1.00 91.69 98 LEU A CA 1
ATOM 833 C C . LEU A 1 98 ? -20.647 -4.550 33.583 1.00 91.69 98 LEU A C 1
ATOM 835 O O . LEU A 1 98 ? -20.847 -3.748 34.489 1.00 91.69 98 LEU A O 1
ATOM 839 N N . LEU A 1 99 ? -21.147 -4.399 32.354 1.00 91.81 99 LEU A N 1
ATOM 840 C CA . LEU A 1 99 ? -21.920 -3.231 31.924 1.00 91.81 99 LEU A CA 1
ATOM 841 C C . LEU A 1 99 ? -23.314 -3.217 32.554 1.00 91.81 99 LEU A C 1
ATOM 843 O O . LEU A 1 99 ? -23.773 -2.164 32.989 1.00 91.81 99 LEU A O 1
ATOM 847 N N . VAL A 1 100 ? -23.944 -4.386 32.699 1.00 94.00 100 VAL A N 1
ATOM 848 C CA . VAL A 1 100 ? -25.215 -4.525 33.424 1.00 94.00 100 VAL A CA 1
ATOM 849 C C . VAL A 1 100 ? -25.047 -4.106 34.885 1.00 94.00 100 VAL A C 1
ATOM 851 O O . VAL A 1 100 ? -25.791 -3.252 35.361 1.00 94.00 100 VAL A O 1
ATOM 854 N N . LEU A 1 101 ? -24.039 -4.636 35.588 1.00 94.12 101 LEU A N 1
ATOM 855 C CA . LEU A 1 101 ? -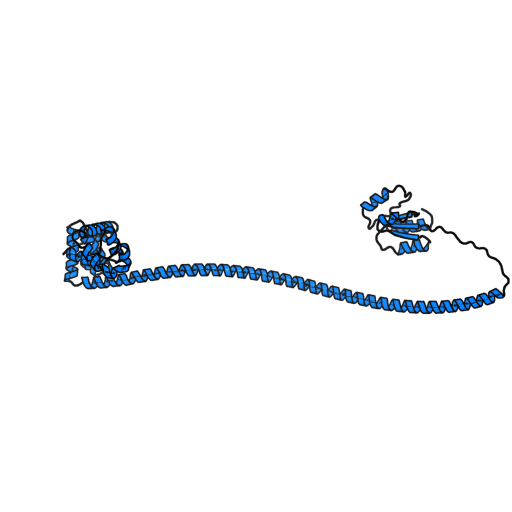23.762 -4.245 36.973 1.00 94.12 101 LEU A CA 1
ATOM 856 C C . LEU A 1 101 ? -23.467 -2.750 37.084 1.00 94.12 101 LEU A C 1
ATOM 858 O O . LEU A 1 101 ? -24.065 -2.077 37.921 1.00 94.12 101 LEU A O 1
ATOM 862 N N . LEU A 1 102 ? -22.597 -2.231 36.215 1.00 94.12 102 LEU A N 1
ATOM 863 C CA . LEU A 1 102 ? -22.240 -0.818 36.160 1.00 94.12 102 LEU A CA 1
ATOM 864 C C . LEU A 1 102 ? -23.479 0.070 35.983 1.00 94.12 102 LEU A C 1
ATOM 866 O O . LEU A 1 102 ? -23.607 1.052 36.710 1.00 94.12 102 LEU A O 1
ATOM 870 N N . SER A 1 103 ? -24.406 -0.313 35.093 1.00 94.75 103 SER A N 1
ATOM 871 C CA . SER A 1 103 ? -25.649 0.424 34.821 1.00 94.75 103 SER A CA 1
ATOM 872 C C . SER A 1 103 ? -26.515 0.627 36.061 1.00 94.75 103 SER A C 1
ATOM 874 O O . SER A 1 103 ? -27.067 1.714 36.254 1.00 94.75 103 SER A O 1
ATOM 876 N N . LEU A 1 104 ? -26.586 -0.396 36.915 1.00 95.44 104 LEU A N 1
ATOM 877 C CA . LEU A 1 104 ? -27.400 -0.417 38.124 1.00 95.44 104 LEU A CA 1
ATOM 878 C C . LEU A 1 104 ? -26.709 0.336 39.259 1.00 95.44 104 LEU A C 1
ATOM 880 O O . LEU A 1 104 ? -27.288 1.242 39.854 1.00 95.44 104 LEU A O 1
ATOM 884 N N . VAL A 1 105 ? -25.444 0.007 39.547 1.00 94.75 105 VAL A N 1
ATOM 885 C CA . VAL A 1 105 ? -24.767 0.547 40.737 1.00 94.75 105 VAL A CA 1
ATOM 886 C C . VAL A 1 105 ? -24.289 1.989 40.582 1.00 94.75 105 VAL A C 1
ATOM 888 O O . VAL A 1 105 ? -23.981 2.639 41.585 1.00 94.75 105 VAL A O 1
ATOM 891 N N . SER A 1 106 ? -24.216 2.501 39.349 1.00 93.38 106 SER A N 1
ATOM 892 C CA . SER A 1 106 ? -23.965 3.920 39.087 1.00 93.38 106 SER A CA 1
ATOM 893 C C . SER A 1 106 ? -25.229 4.778 39.165 1.00 93.38 106 SER A C 1
ATOM 895 O O . SER A 1 106 ? -25.104 6.001 39.132 1.00 93.38 106 SER A O 1
ATOM 897 N N . SER A 1 107 ? -26.425 4.178 39.217 1.00 91.62 107 SER A N 1
ATOM 898 C CA . SER A 1 107 ? -27.678 4.933 39.204 1.00 91.62 107 SER A CA 1
ATOM 899 C C . SER A 1 107 ? -27.818 5.833 40.435 1.00 91.62 107 SER A C 1
ATOM 901 O O . SER A 1 107 ? -27.347 5.517 41.529 1.00 91.62 107 SER A O 1
ATOM 903 N N . GLN A 1 108 ? -28.482 6.973 40.241 1.00 89.94 108 GLN A N 1
ATOM 904 C CA . GLN A 1 108 ? -28.892 7.867 41.325 1.00 89.94 108 GLN A CA 1
ATOM 905 C C . GLN A 1 108 ? -30.197 7.405 41.991 1.00 89.94 108 GLN A C 1
ATOM 907 O O . GLN A 1 108 ? -30.498 7.845 43.099 1.00 89.94 108 GLN A O 1
ATOM 912 N N . ASN A 1 109 ? -30.960 6.519 41.340 1.00 91.88 109 ASN A N 1
ATOM 913 C CA . ASN A 1 109 ? -32.165 5.925 41.902 1.00 91.88 109 ASN A CA 1
ATOM 914 C C . ASN A 1 109 ? -31.789 4.804 42.882 1.00 91.88 109 ASN A C 1
ATOM 916 O O . ASN A 1 109 ? -31.067 3.865 42.535 1.00 91.88 109 ASN A O 1
ATOM 920 N N . ASN A 1 110 ? -32.295 4.900 44.111 1.00 92.06 110 ASN A N 1
ATOM 921 C CA . ASN A 1 110 ? -31.970 3.962 45.176 1.00 92.06 110 ASN A CA 1
ATOM 922 C C . ASN A 1 110 ? -32.449 2.533 44.871 1.00 92.06 110 ASN A C 1
ATOM 924 O O . ASN A 1 110 ? -31.734 1.587 45.189 1.00 92.06 110 ASN A O 1
ATOM 928 N N . ASP A 1 111 ? -33.597 2.359 44.215 1.00 94.12 111 ASP A N 1
ATOM 929 C CA . ASP A 1 111 ? -34.143 1.023 43.928 1.00 94.12 111 ASP A CA 1
ATOM 930 C C . ASP A 1 111 ? -33.304 0.282 42.876 1.00 94.12 111 ASP A C 1
ATOM 932 O O . ASP A 1 111 ? -33.005 -0.907 43.010 1.00 94.12 111 ASP A O 1
ATOM 936 N N . GLU A 1 112 ? -32.838 1.005 41.859 1.00 94.50 112 GLU A N 1
ATOM 937 C CA . GLU A 1 112 ? -31.948 0.484 40.814 1.00 94.50 112 GLU A CA 1
ATOM 938 C C . GLU A 1 112 ? -30.574 0.128 41.394 1.00 94.50 112 GLU A C 1
ATOM 940 O O . GLU A 1 112 ? -30.016 -0.937 41.121 1.00 94.50 112 GLU A O 1
ATOM 945 N N . TYR A 1 113 ? -30.054 0.989 42.270 1.00 94.00 113 TYR A N 1
ATOM 946 C CA . TYR A 1 113 ? -28.816 0.740 42.997 1.00 94.00 113 TYR A CA 1
ATOM 947 C C . TYR A 1 113 ? -28.917 -0.504 43.898 1.00 94.00 113 TYR A C 1
ATOM 949 O O . TYR A 1 113 ? -28.021 -1.356 43.881 1.00 94.00 113 TYR A O 1
ATOM 957 N N . LEU A 1 114 ? -30.017 -0.658 44.645 1.00 94.69 114 LEU A N 1
ATOM 958 C CA . LEU A 1 114 ? -30.276 -1.841 45.474 1.00 94.69 114 LEU A CA 1
ATOM 959 C C . LEU A 1 114 ? -30.429 -3.113 44.629 1.00 94.69 114 LEU A C 1
ATOM 961 O O . LEU A 1 114 ? -29.913 -4.163 45.014 1.00 94.69 114 LEU A O 1
ATOM 965 N N . THR A 1 115 ? -31.048 -3.010 43.452 1.00 95.88 115 THR A N 1
ATOM 966 C CA . THR A 1 115 ? -31.129 -4.096 42.462 1.00 95.88 115 THR A CA 1
ATOM 967 C C . THR A 1 115 ? -29.731 -4.530 42.010 1.00 95.88 115 THR A C 1
ATOM 969 O O . THR A 1 115 ? -29.428 -5.723 41.984 1.00 95.88 115 THR A O 1
ATOM 972 N N . GLY A 1 116 ? -28.833 -3.577 41.740 1.00 95.31 116 GLY A N 1
ATOM 973 C CA . GLY A 1 116 ? -27.430 -3.859 41.417 1.00 95.31 116 GLY A CA 1
ATOM 974 C C . GLY A 1 116 ? -26.668 -4.550 42.551 1.00 95.31 116 GLY A C 1
ATOM 975 O O . GLY A 1 116 ? -25.913 -5.494 42.306 1.00 95.31 116 GLY A O 1
ATOM 976 N N . ILE A 1 117 ? -26.896 -4.134 43.803 1.00 95.75 117 ILE A N 1
ATOM 977 C CA . ILE A 1 117 ? -26.322 -4.805 44.981 1.00 95.75 117 ILE A CA 1
ATOM 978 C C . ILE A 1 117 ? -26.829 -6.247 45.090 1.00 95.75 117 ILE A C 1
ATOM 980 O O . ILE A 1 117 ? -26.032 -7.159 45.319 1.00 95.75 117 ILE A O 1
ATOM 984 N N . ALA A 1 118 ? -28.137 -6.459 44.933 1.00 95.62 118 ALA A N 1
ATOM 985 C CA . ALA A 1 118 ? -28.746 -7.782 45.009 1.00 95.62 118 ALA A CA 1
ATOM 986 C C . ALA A 1 118 ? -28.185 -8.718 43.928 1.00 95.62 118 ALA A C 1
ATOM 988 O O . ALA A 1 118 ? -27.753 -9.826 44.250 1.00 95.62 118 ALA A O 1
ATOM 989 N N . LEU A 1 119 ? -28.082 -8.236 42.685 1.00 96.38 119 LEU A N 1
ATOM 990 C CA . LEU A 1 119 ? -27.485 -8.975 41.573 1.00 96.38 119 LEU A CA 1
ATOM 991 C C . LEU A 1 119 ? -26.032 -9.374 41.865 1.00 96.38 119 LEU A C 1
ATOM 993 O O . LEU A 1 119 ? -25.671 -10.543 41.721 1.00 96.38 119 LEU A O 1
ATOM 997 N N . TYR A 1 120 ? -25.198 -8.430 42.319 1.00 96.12 120 TYR A N 1
ATOM 998 C CA . TYR A 1 120 ? -23.807 -8.727 42.677 1.00 96.12 120 TYR A CA 1
ATOM 999 C C . TYR A 1 120 ? -23.720 -9.785 43.781 1.00 96.12 120 TYR A C 1
ATOM 1001 O O . TYR A 1 120 ? -22.944 -10.735 43.674 1.00 96.12 120 TYR A O 1
ATOM 1009 N N . ASN A 1 121 ? -24.529 -9.650 44.834 1.00 94.69 121 ASN A N 1
ATOM 1010 C CA . ASN A 1 121 ? -24.542 -10.607 45.936 1.00 94.69 121 ASN A CA 1
ATOM 1011 C C . ASN A 1 121 ? -24.978 -11.997 45.465 1.00 94.69 121 ASN A C 1
ATOM 1013 O O . ASN A 1 121 ? -24.373 -12.986 45.868 1.00 94.69 121 ASN A O 1
ATOM 1017 N N . GLN A 1 122 ? -25.966 -12.089 44.577 1.00 94.88 122 GLN A N 1
ATOM 1018 C CA . GLN A 1 122 ? -26.406 -13.362 44.014 1.00 94.88 122 GLN A CA 1
ATOM 1019 C C . GLN A 1 122 ? -25.311 -14.012 43.154 1.00 94.88 122 GLN A C 1
ATOM 1021 O O . GLN A 1 122 ? -25.045 -15.208 43.290 1.00 94.88 122 GLN A O 1
ATOM 1026 N N . LEU A 1 123 ? -24.602 -13.231 42.330 1.00 94.12 123 LEU A N 1
ATOM 1027 C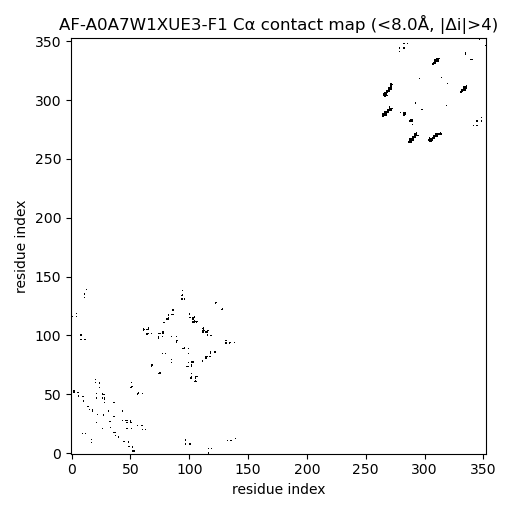 CA . LEU A 1 123 ? -23.440 -13.698 41.558 1.00 94.12 123 LEU A CA 1
ATOM 1028 C C . LEU A 1 123 ? -22.282 -14.146 42.462 1.00 94.12 123 LEU A C 1
ATOM 1030 O O . LEU A 1 123 ? -21.604 -15.131 42.162 1.00 94.12 123 LEU A O 1
ATOM 1034 N N . LYS A 1 124 ? -22.070 -13.454 43.587 1.00 93.56 124 LYS A N 1
ATOM 1035 C CA . LYS A 1 124 ? -21.060 -13.808 44.590 1.00 93.56 124 LYS A CA 1
ATOM 1036 C C . LYS A 1 124 ? -21.408 -15.109 45.311 1.00 93.56 124 LYS A C 1
ATOM 1038 O O . LYS A 1 124 ? -20.569 -16.000 45.388 1.00 93.56 124 LYS A O 1
ATOM 1043 N N . LEU A 1 125 ? -22.640 -15.234 45.806 1.00 93.31 125 LEU A N 1
ATOM 1044 C CA . LEU A 1 125 ? -23.121 -16.411 46.540 1.00 93.31 125 LEU A CA 1
ATOM 1045 C C . LEU A 1 125 ? -23.157 -17.666 45.661 1.00 93.31 125 LEU A C 1
ATOM 1047 O O . LEU A 1 125 ? -22.845 -18.753 46.131 1.00 93.31 125 LEU A O 1
ATOM 1051 N N . SER A 1 126 ? -23.474 -17.509 44.375 1.00 91.62 126 SER A N 1
ATOM 1052 C CA . SER A 1 126 ? -23.436 -18.597 43.389 1.00 91.62 126 SER A CA 1
ATOM 1053 C C . SER A 1 126 ? -22.033 -18.891 42.835 1.00 91.62 126 SER A C 1
ATOM 1055 O O . SER A 1 126 ? -21.894 -19.730 41.948 1.00 91.62 126 SER A O 1
ATOM 1057 N N . ASN A 1 127 ? -20.990 -18.221 43.345 1.00 89.50 127 ASN A N 1
ATOM 1058 C CA . ASN A 1 127 ? -19.592 -18.360 42.921 1.00 89.50 127 ASN A CA 1
ATOM 1059 C C . ASN A 1 127 ? -19.351 -18.100 41.416 1.00 89.50 127 ASN A C 1
ATOM 1061 O O . ASN A 1 127 ? -18.396 -18.605 40.827 1.00 89.50 127 ASN A O 1
ATOM 1065 N N . ARG A 1 128 ? -20.208 -17.290 40.780 1.00 90.81 128 ARG A N 1
ATOM 1066 C CA . ARG A 1 128 ? -20.144 -16.971 39.342 1.00 90.81 128 ARG A CA 1
ATOM 1067 C C . ARG A 1 128 ? -19.233 -15.789 39.019 1.00 90.81 128 ARG A C 1
ATOM 1069 O O . ARG A 1 128 ? -18.774 -15.681 37.886 1.00 90.81 128 ARG A O 1
ATOM 1076 N N . LEU A 1 129 ? -18.911 -14.937 39.997 1.00 89.12 129 LEU A N 1
ATOM 1077 C CA . LEU A 1 129 ? -18.023 -13.780 39.788 1.00 89.12 129 LEU A CA 1
ATOM 1078 C C . LEU A 1 129 ? -16.654 -14.179 39.214 1.00 89.12 129 LEU A C 1
ATOM 1080 O O . LEU A 1 129 ? -16.200 -13.565 38.255 1.00 89.12 129 LEU A O 1
ATOM 1084 N N . ASN A 1 130 ? -16.040 -15.248 39.728 1.00 87.25 130 ASN A N 1
ATOM 1085 C CA . ASN A 1 130 ? -14.737 -15.726 39.249 1.00 87.25 130 ASN A CA 1
ATOM 1086 C C . ASN A 1 130 ? -14.779 -16.207 37.787 1.00 87.25 130 ASN A C 1
ATOM 1088 O O . ASN A 1 130 ? -13.805 -16.067 37.049 1.00 87.25 130 ASN A O 1
ATOM 1092 N N . GLU A 1 131 ? -15.898 -16.796 37.354 1.00 87.69 131 GLU A N 1
ATOM 1093 C CA . GLU A 1 131 ? -16.081 -17.211 35.959 1.00 87.69 131 GLU A CA 1
ATOM 1094 C C . GLU A 1 131 ? -16.178 -15.990 35.041 1.00 87.69 131 GLU A C 1
ATOM 1096 O O . GLU A 1 131 ? -15.552 -15.958 33.981 1.00 87.69 131 GLU A O 1
ATOM 1101 N N . LEU A 1 132 ? -16.914 -14.965 35.475 1.00 87.81 132 LEU A N 1
ATOM 1102 C CA . LEU A 1 132 ? -17.066 -13.712 34.740 1.00 87.81 132 LEU A CA 1
ATOM 1103 C C . LEU A 1 132 ? -15.732 -12.961 34.612 1.00 87.81 132 LEU A C 1
ATOM 1105 O O . LEU A 1 132 ? -15.416 -12.480 33.528 1.00 87.81 132 LEU A O 1
ATOM 1109 N N . GLU A 1 133 ? -14.908 -12.922 35.664 1.00 86.62 133 GLU A N 1
ATOM 1110 C CA . GLU A 1 133 ? -13.567 -12.308 35.624 1.00 86.62 133 GLU A CA 1
ATOM 1111 C C . GLU A 1 133 ? -12.657 -12.947 34.564 1.00 86.62 133 GLU A C 1
ATOM 1113 O O . GLU A 1 133 ? -11.982 -12.248 33.799 1.00 86.62 133 GLU A O 1
ATOM 1118 N N . LYS A 1 134 ? -12.665 -14.284 34.478 1.00 85.81 134 LYS A N 1
ATOM 1119 C CA . LYS A 1 134 ? -11.886 -15.027 33.474 1.00 85.81 134 LYS A CA 1
ATOM 1120 C C . LYS A 1 134 ? -12.347 -14.695 32.060 1.00 85.81 134 LYS A C 1
ATOM 1122 O O . LYS A 1 134 ? -11.519 -14.488 31.176 1.00 85.81 134 LYS A O 1
ATOM 1127 N N . ILE A 1 135 ? -13.660 -14.603 31.861 1.00 83.50 135 ILE A N 1
ATOM 1128 C CA . ILE A 1 135 ? -14.251 -14.267 30.565 1.00 83.50 135 ILE A CA 1
ATOM 1129 C C . ILE A 1 135 ? -13.871 -12.842 30.164 1.00 83.50 135 ILE A C 1
ATOM 1131 O O . ILE A 1 135 ? -13.335 -12.647 29.076 1.00 83.50 135 ILE A O 1
ATOM 1135 N N . VAL A 1 136 ? -14.048 -11.859 31.049 1.00 79.06 136 VAL A N 1
ATOM 1136 C CA . VAL A 1 136 ? -13.672 -10.461 30.779 1.00 79.06 136 VAL A CA 1
ATOM 1137 C C . VAL A 1 136 ? -12.187 -10.336 30.432 1.00 79.06 136 VAL A C 1
ATOM 1139 O O . VAL A 1 136 ? -11.832 -9.605 29.510 1.00 79.06 136 VAL A O 1
ATOM 1142 N N . SER A 1 137 ? -11.319 -11.084 31.115 1.00 77.81 137 SER A N 1
ATOM 1143 C CA . SER A 1 137 ? -9.884 -11.116 30.805 1.00 77.81 137 SER A CA 1
ATOM 1144 C C . SER A 1 137 ? -9.614 -11.689 29.409 1.00 77.81 137 SER A C 1
ATOM 1146 O O . SER A 1 137 ? -8.884 -11.085 28.631 1.00 77.81 137 SER A O 1
ATOM 1148 N N . SER A 1 138 ? -10.277 -12.791 29.041 1.00 76.69 138 SER A N 1
ATOM 1149 C CA . SER A 1 138 ? -10.120 -13.401 27.713 1.00 76.69 138 SER A CA 1
ATOM 1150 C C . SER A 1 138 ? -10.615 -12.515 26.561 1.00 76.69 138 SER A C 1
ATOM 1152 O O . SER A 1 138 ? -10.018 -12.514 25.485 1.00 76.69 138 SER A O 1
ATOM 1154 N N . PHE A 1 139 ? -11.670 -11.721 26.784 1.00 71.06 139 PHE A N 1
ATOM 1155 C CA . PHE A 1 139 ? -12.165 -10.767 25.789 1.00 71.06 139 PHE A CA 1
ATOM 1156 C C . PHE A 1 139 ? -11.172 -9.625 25.551 1.00 71.06 139 PHE A C 1
ATOM 1158 O O . PHE A 1 139 ? -10.957 -9.257 24.398 1.00 71.06 139 PHE A O 1
ATOM 1165 N N . LYS A 1 140 ? -10.517 -9.118 26.606 1.00 69.06 140 LYS A N 1
ATOM 1166 C CA . LYS A 1 140 ? -9.470 -8.088 26.473 1.00 69.06 140 LYS A CA 1
ATOM 1167 C C . LYS A 1 140 ? -8.311 -8.567 25.606 1.00 69.06 140 LYS A C 1
ATOM 1169 O O . LYS A 1 140 ? -7.942 -7.884 24.657 1.00 69.06 140 LYS A O 1
ATOM 1174 N N . ASP A 1 141 ? -7.816 -9.776 25.867 1.00 73.38 141 ASP A N 1
ATOM 1175 C CA . ASP A 1 141 ? -6.713 -10.357 25.093 1.00 73.38 141 ASP A CA 1
ATOM 1176 C C . ASP A 1 141 ? -7.070 -10.538 23.609 1.00 73.38 141 ASP A C 1
ATOM 1178 O O . ASP A 1 141 ? -6.198 -10.475 22.740 1.00 73.38 141 ASP A O 1
ATOM 1182 N N . SER A 1 142 ? -8.346 -10.783 23.301 1.00 73.88 142 SER A N 1
ATOM 1183 C CA . SER A 1 142 ? -8.822 -10.916 21.923 1.00 73.88 142 SER A CA 1
ATOM 1184 C C . SER A 1 142 ? -8.957 -9.564 21.220 1.00 73.88 142 SER A C 1
ATOM 1186 O O . SER A 1 142 ? -8.575 -9.446 20.057 1.00 73.88 142 SER A O 1
ATOM 1188 N N . GLU A 1 143 ? -9.485 -8.547 21.902 1.00 74.88 143 GLU A N 1
ATOM 1189 C CA . GLU A 1 143 ? -9.691 -7.212 21.329 1.00 74.88 143 GLU A CA 1
ATOM 1190 C C . GLU A 1 143 ? -8.355 -6.501 21.056 1.00 74.88 143 GLU A C 1
ATOM 1192 O O . GLU A 1 143 ? -8.182 -5.879 20.006 1.00 74.88 143 GLU A O 1
ATOM 1197 N N . ASP A 1 144 ? -7.375 -6.659 21.950 1.00 76.50 144 ASP A N 1
ATOM 1198 C CA . ASP A 1 144 ? -6.030 -6.106 21.766 1.00 76.50 144 ASP A CA 1
ATOM 1199 C C . ASP A 1 144 ? -5.314 -6.754 20.570 1.00 76.50 144 ASP A C 1
ATOM 1201 O O . ASP A 1 144 ? -4.728 -6.053 19.740 1.00 76.50 144 ASP A O 1
ATOM 1205 N N . LYS A 1 145 ? -5.437 -8.080 20.406 1.00 79.00 145 LYS A N 1
ATOM 1206 C CA . LYS A 1 145 ? -4.923 -8.788 19.219 1.00 79.00 145 LYS A CA 1
ATOM 1207 C C . LYS A 1 145 ? -5.604 -8.329 17.936 1.00 79.00 145 LYS A C 1
ATOM 1209 O O . LYS A 1 145 ? -4.945 -8.203 16.907 1.00 79.00 145 LYS A O 1
ATOM 1214 N N . GLN A 1 146 ? -6.912 -8.086 17.980 1.00 80.25 146 GLN A N 1
ATOM 1215 C CA . GLN A 1 146 ? -7.647 -7.605 16.816 1.00 80.25 146 GLN A CA 1
ATOM 1216 C C . GLN A 1 146 ? -7.176 -6.204 16.406 1.00 80.25 146 GLN A C 1
ATOM 1218 O O . GLN A 1 146 ? -6.881 -5.990 15.232 1.00 80.25 146 GLN A O 1
ATOM 1223 N N . LYS A 1 147 ? -7.007 -5.282 17.362 1.00 81.44 147 LYS A N 1
ATOM 1224 C CA . LYS A 1 147 ? -6.462 -3.941 17.092 1.00 81.44 147 LYS A CA 1
ATOM 1225 C C . LYS A 1 147 ? -5.046 -3.998 16.520 1.00 81.44 147 LYS A C 1
ATOM 1227 O O . LYS A 1 147 ? -4.746 -3.280 15.568 1.00 81.44 147 LYS A O 1
ATOM 1232 N N . GLU A 1 148 ? -4.188 -4.872 17.050 1.00 85.44 148 GLU A N 1
ATOM 1233 C CA . GLU A 1 148 ? -2.834 -5.070 16.520 1.00 85.44 148 GLU A CA 1
ATOM 1234 C C . GLU A 1 148 ? -2.862 -5.572 15.065 1.00 85.44 148 GLU A C 1
ATOM 1236 O O . GLU A 1 148 ? -2.125 -5.069 14.210 1.00 85.44 148 GLU A O 1
ATOM 1241 N N . LEU A 1 149 ? -3.738 -6.535 14.761 1.00 87.38 149 LEU A N 1
ATOM 1242 C CA . LEU A 1 149 ? -3.921 -7.057 13.407 1.00 87.38 149 LEU A CA 1
ATOM 1243 C C . LEU A 1 149 ? -4.463 -5.990 12.452 1.00 87.38 149 LEU A C 1
ATOM 1245 O O . LEU A 1 149 ? -3.932 -5.850 11.352 1.00 87.38 149 LEU A O 1
ATOM 1249 N N . GLU A 1 150 ? -5.459 -5.208 12.863 1.00 88.44 150 GLU A N 1
ATOM 1250 C CA . GLU A 1 150 ? -6.011 -4.107 12.065 1.00 88.44 150 GLU A CA 1
ATOM 1251 C C . GLU A 1 150 ? -4.950 -3.041 11.758 1.00 88.44 150 GLU A C 1
ATOM 1253 O O . GLU A 1 150 ? -4.829 -2.584 10.618 1.00 88.44 150 GLU A O 1
ATOM 1258 N N . GLU A 1 151 ? -4.119 -2.676 12.738 1.00 91.00 151 GLU A N 1
ATOM 1259 C CA . GLU A 1 151 ? -3.025 -1.727 12.522 1.00 91.00 151 GLU A CA 1
ATOM 1260 C C . GLU A 1 151 ? -1.962 -2.295 11.567 1.00 91.00 151 GLU A C 1
ATOM 1262 O O . GLU A 1 151 ? -1.412 -1.578 10.723 1.00 91.00 151 GLU A O 1
ATOM 1267 N N . ARG A 1 152 ? -1.690 -3.602 11.653 1.00 92.00 152 ARG A N 1
ATOM 1268 C CA . ARG A 1 152 ? -0.765 -4.296 10.753 1.00 92.00 152 ARG A CA 1
ATOM 1269 C C . ARG A 1 152 ? -1.305 -4.388 9.327 1.00 92.00 152 ARG A C 1
ATOM 1271 O O . ARG A 1 152 ? -0.535 -4.172 8.393 1.00 92.00 152 ARG A O 1
ATOM 1278 N N . ILE A 1 153 ? -2.602 -4.643 9.156 1.00 92.62 153 ILE A N 1
ATOM 1279 C CA . ILE A 1 153 ? -3.279 -4.633 7.852 1.00 92.62 153 ILE A CA 1
ATOM 1280 C C . ILE A 1 153 ? -3.164 -3.246 7.218 1.00 92.62 153 ILE A C 1
ATOM 1282 O O . ILE A 1 153 ? -2.661 -3.143 6.101 1.00 92.62 153 ILE A O 1
ATOM 1286 N N . ARG A 1 154 ? -3.480 -2.171 7.955 1.00 92.81 154 ARG A N 1
ATOM 1287 C CA . ARG A 1 154 ? -3.342 -0.792 7.445 1.00 92.81 154 ARG A CA 1
ATOM 1288 C C . ARG A 1 154 ? -1.919 -0.469 6.990 1.00 92.81 154 ARG A C 1
ATOM 1290 O O . ARG A 1 154 ? -1.719 0.166 5.957 1.00 92.81 154 ARG A O 1
ATOM 1297 N N . LYS A 1 155 ? -0.906 -0.916 7.741 1.00 93.62 155 LYS A N 1
ATOM 1298 C CA . LYS A 1 155 ? 0.505 -0.746 7.348 1.00 93.62 155 LYS A CA 1
ATOM 1299 C C . LYS A 1 155 ? 0.827 -1.496 6.054 1.00 93.62 155 LYS A C 1
ATOM 1301 O O . LYS A 1 155 ? 1.516 -0.951 5.195 1.00 93.62 155 LYS A O 1
ATOM 1306 N N . LEU A 1 156 ? 0.328 -2.721 5.894 1.00 93.56 156 LEU A N 1
ATOM 1307 C CA . LEU A 1 156 ? 0.530 -3.508 4.675 1.00 93.56 156 LEU A CA 1
ATOM 1308 C C . LEU A 1 156 ? -0.184 -2.894 3.464 1.00 93.56 156 LEU A C 1
ATOM 1310 O O . LEU A 1 156 ? 0.409 -2.837 2.390 1.00 93.56 156 LEU A O 1
ATOM 1314 N N . GLU A 1 157 ? -1.399 -2.375 3.631 1.00 93.88 157 GLU A N 1
ATOM 1315 C CA . GLU A 1 157 ? -2.145 -1.682 2.571 1.00 93.88 157 GLU A CA 1
ATOM 1316 C C . GLU A 1 157 ? -1.393 -0.451 2.048 1.00 93.88 157 GLU A C 1
ATOM 1318 O O . GLU A 1 157 ? -1.293 -0.250 0.835 1.00 93.88 157 GLU A O 1
ATOM 1323 N N . LEU A 1 158 ? -0.795 0.342 2.945 1.00 94.94 158 LEU A N 1
ATOM 1324 C CA . LEU A 1 158 ? 0.043 1.482 2.562 1.00 94.94 158 LEU A CA 1
ATOM 1325 C C . LEU A 1 158 ? 1.259 1.043 1.735 1.00 94.94 158 LEU A C 1
ATOM 1327 O O . LEU A 1 158 ? 1.524 1.618 0.677 1.00 94.94 158 LEU A O 1
ATOM 1331 N N . ILE A 1 159 ? 1.955 -0.012 2.170 1.00 95.81 159 ILE A N 1
ATOM 1332 C CA . ILE A 1 159 ? 3.116 -0.561 1.454 1.00 95.81 159 ILE A CA 1
ATOM 1333 C C . ILE A 1 159 ? 2.707 -1.087 0.071 1.00 95.81 159 ILE A C 1
ATOM 1335 O O . ILE A 1 159 ? 3.400 -0.835 -0.916 1.00 95.81 159 ILE A O 1
ATOM 1339 N N . ILE A 1 160 ? 1.583 -1.803 -0.027 1.00 95.31 160 ILE A N 1
ATOM 1340 C CA . ILE A 1 160 ? 1.064 -2.325 -1.299 1.00 95.31 160 ILE A CA 1
ATOM 1341 C C . ILE A 1 160 ? 0.733 -1.175 -2.253 1.00 95.31 160 ILE A C 1
ATOM 1343 O O . ILE A 1 160 ? 1.099 -1.239 -3.430 1.00 95.31 160 ILE A O 1
ATOM 1347 N N . ASN A 1 161 ? 0.111 -0.101 -1.764 1.00 95.00 161 ASN A N 1
ATOM 1348 C CA . ASN A 1 161 ? -0.194 1.073 -2.579 1.00 95.00 161 ASN A CA 1
ATOM 1349 C C . ASN A 1 161 ? 1.073 1.770 -3.097 1.00 95.00 161 ASN A C 1
ATOM 1351 O O . ASN A 1 161 ? 1.153 2.090 -4.286 1.00 95.00 161 ASN A O 1
ATOM 1355 N N . GLU A 1 162 ? 2.093 1.963 -2.257 1.00 95.25 162 GLU A N 1
ATOM 1356 C CA . GLU A 1 162 ? 3.379 2.522 -2.701 1.00 95.25 162 GLU A CA 1
ATOM 1357 C C . GLU A 1 162 ? 4.081 1.631 -3.730 1.00 95.25 162 GLU A C 1
ATOM 1359 O O . GLU A 1 162 ? 4.601 2.115 -4.741 1.00 95.25 162 GLU A O 1
ATOM 1364 N N . LYS A 1 163 ? 4.100 0.312 -3.504 1.00 95.06 163 LYS A N 1
ATOM 1365 C CA . LYS A 1 163 ? 4.695 -0.644 -4.446 1.00 95.06 163 LYS A CA 1
ATOM 1366 C C . LYS A 1 163 ? 3.947 -0.664 -5.776 1.00 95.06 163 LYS A C 1
ATOM 1368 O O . LYS A 1 163 ? 4.601 -0.706 -6.816 1.00 95.06 163 LYS A O 1
ATOM 1373 N N . SER A 1 164 ? 2.622 -0.557 -5.752 1.00 94.31 164 SER A N 1
ATOM 1374 C CA . SER A 1 164 ? 1.786 -0.518 -6.956 1.00 94.31 164 SER A CA 1
ATOM 1375 C C . SER A 1 164 ? 2.052 0.737 -7.789 1.00 94.31 164 SER A C 1
ATOM 1377 O O . SER A 1 164 ? 2.289 0.627 -8.990 1.00 94.31 164 SER A O 1
ATOM 1379 N N . LYS A 1 165 ? 2.142 1.918 -7.157 1.00 95.81 165 LYS A N 1
ATOM 1380 C CA . LYS A 1 165 ? 2.524 3.166 -7.848 1.00 95.81 165 LYS A CA 1
ATOM 1381 C C . LYS A 1 165 ? 3.912 3.076 -8.485 1.00 95.81 165 LYS A C 1
ATOM 1383 O O . LYS A 1 165 ? 4.094 3.452 -9.639 1.00 95.81 165 LYS A O 1
ATOM 1388 N N . ASN A 1 166 ? 4.888 2.534 -7.757 1.00 95.56 166 ASN A N 1
ATOM 1389 C CA . ASN A 1 166 ? 6.240 2.331 -8.282 1.00 95.56 166 ASN A CA 1
ATOM 1390 C C . ASN A 1 166 ? 6.278 1.369 -9.474 1.00 95.56 166 ASN A C 1
ATOM 1392 O O . ASN A 1 166 ? 7.068 1.555 -10.400 1.00 95.56 166 ASN A O 1
ATOM 1396 N N . LEU A 1 167 ? 5.448 0.328 -9.445 1.00 95.6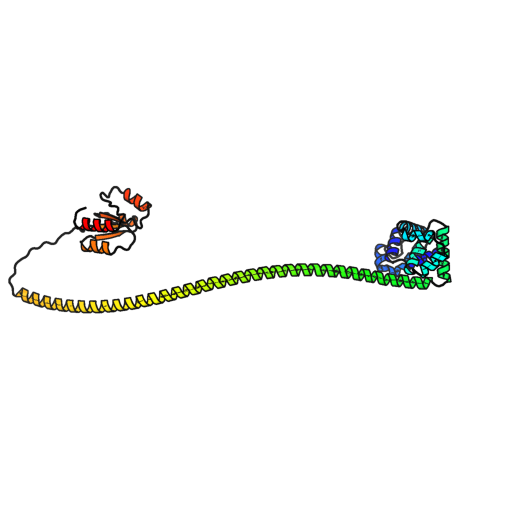2 167 LEU A N 1
ATOM 1397 C CA . LEU A 1 167 ? 5.350 -0.638 -10.530 1.00 95.62 167 LEU A CA 1
ATOM 1398 C C . LEU A 1 167 ? 4.745 0.005 -11.783 1.00 95.62 167 LEU A C 1
ATOM 1400 O O . LEU A 1 167 ? 5.252 -0.230 -12.878 1.00 95.62 167 LEU A O 1
ATOM 1404 N N . GLU A 1 168 ? 3.741 0.866 -11.622 1.00 96.06 168 GLU A N 1
ATOM 1405 C CA . GLU A 1 168 ? 3.131 1.593 -12.738 1.00 96.06 168 GLU A CA 1
ATOM 1406 C C . GLU A 1 168 ? 4.117 2.567 -13.399 1.00 96.06 168 GLU A C 1
ATOM 1408 O O . GLU A 1 168 ? 4.312 2.507 -14.611 1.00 96.06 168 GLU A O 1
ATOM 1413 N N . MET A 1 169 ? 4.868 3.347 -12.611 1.00 95.69 169 MET A N 1
ATOM 1414 C CA . MET A 1 169 ? 5.930 4.215 -13.150 1.00 95.69 169 MET A CA 1
ATOM 1415 C C . MET A 1 169 ? 6.995 3.426 -13.928 1.00 95.69 169 MET A C 1
ATOM 1417 O O . MET A 1 169 ? 7.490 3.868 -14.965 1.00 95.69 169 MET A O 1
ATOM 1421 N N . LYS A 1 170 ? 7.365 2.230 -13.446 1.00 94.50 170 LYS A N 1
ATOM 1422 C CA . LYS A 1 170 ? 8.317 1.364 -14.156 1.00 94.50 170 LYS A CA 1
ATOM 1423 C C . LYS A 1 170 ? 7.739 0.818 -15.458 1.00 94.50 170 LYS A C 1
ATOM 1425 O O . LYS A 1 170 ? 8.471 0.757 -16.442 1.00 94.50 170 LYS A O 1
ATOM 1430 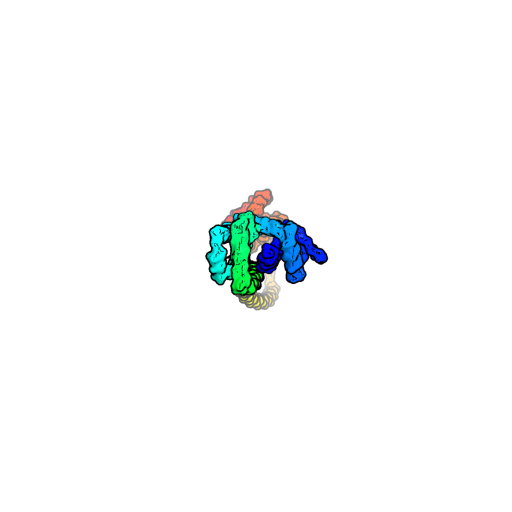N N . LYS A 1 171 ? 6.459 0.436 -15.485 1.00 95.25 171 LYS A N 1
ATOM 1431 C CA . LYS A 1 171 ? 5.780 -0.000 -16.716 1.00 95.25 171 LYS A CA 1
ATOM 1432 C C . LYS A 1 171 ? 5.746 1.109 -17.760 1.00 95.25 171 LYS A C 1
ATOM 1434 O O . LYS A 1 171 ? 6.021 0.846 -18.926 1.00 95.25 171 LYS A O 1
ATOM 1439 N N . GLU A 1 172 ? 5.446 2.332 -17.343 1.00 95.94 172 GLU A N 1
ATOM 1440 C CA . GLU A 1 172 ? 5.420 3.490 -18.234 1.00 95.94 172 GLU A CA 1
ATOM 1441 C C . GLU A 1 172 ? 6.813 3.788 -18.804 1.00 95.94 172 GLU A C 1
ATOM 1443 O O . GLU A 1 172 ? 6.969 3.926 -20.016 1.00 95.94 172 GLU A O 1
ATOM 1448 N N . LYS A 1 173 ? 7.855 3.733 -17.963 1.00 96.50 173 LYS A N 1
ATOM 1449 C CA . LYS A 1 173 ? 9.248 3.858 -18.417 1.00 96.50 173 LYS A CA 1
ATOM 1450 C C . LYS A 1 173 ? 9.656 2.755 -19.398 1.00 96.50 173 LYS A C 1
ATOM 1452 O O . LYS A 1 173 ? 10.350 3.036 -20.368 1.00 96.50 173 LYS A O 1
ATOM 1457 N N . ILE A 1 174 ? 9.234 1.510 -19.167 1.00 95.75 174 ILE A N 1
ATOM 1458 C CA . ILE A 1 174 ? 9.486 0.403 -20.103 1.00 95.75 174 ILE A CA 1
ATOM 1459 C C . ILE A 1 174 ? 8.803 0.676 -21.443 1.00 95.75 174 ILE A C 1
ATOM 1461 O O . ILE A 1 174 ? 9.432 0.497 -22.480 1.00 95.75 174 ILE A O 1
ATOM 1465 N N . ARG A 1 175 ? 7.551 1.147 -21.436 1.00 96.06 175 ARG A N 1
ATOM 1466 C CA . ARG A 1 175 ? 6.821 1.478 -22.667 1.00 96.06 175 ARG A CA 1
ATOM 1467 C C . ARG A 1 175 ? 7.543 2.556 -23.475 1.00 96.06 175 ARG A C 1
ATOM 1469 O O . ARG A 1 175 ? 7.742 2.364 -24.668 1.00 96.06 175 ARG A O 1
ATOM 1476 N N . PHE A 1 176 ? 7.989 3.622 -22.812 1.00 96.44 176 PHE A N 1
ATOM 1477 C CA . PHE A 1 176 ? 8.772 4.687 -23.442 1.00 96.44 176 PHE A CA 1
ATOM 1478 C C . PHE A 1 176 ? 10.065 4.150 -24.075 1.00 96.44 176 PHE A C 1
ATOM 1480 O O . PHE A 1 176 ? 10.343 4.414 -25.239 1.00 96.44 176 PHE A O 1
ATOM 1487 N N . LEU A 1 177 ? 10.824 3.328 -23.342 1.00 96.25 177 LEU A N 1
ATOM 1488 C CA . LEU A 1 177 ? 12.061 2.734 -23.859 1.00 96.25 177 LEU A CA 1
ATOM 1489 C C . LEU A 1 177 ? 11.813 1.778 -25.037 1.00 96.25 177 LEU A C 1
ATOM 1491 O O . LEU A 1 177 ? 12.628 1.719 -25.952 1.00 96.25 177 LEU A O 1
ATOM 1495 N N . MET A 1 178 ? 10.702 1.036 -25.040 1.00 96.12 178 MET A N 1
ATOM 1496 C CA . MET A 1 178 ? 10.328 0.182 -26.175 1.00 96.12 178 MET A CA 1
ATOM 1497 C C . MET A 1 178 ? 9.978 1.005 -27.420 1.00 96.12 178 MET A C 1
ATOM 1499 O O . MET A 1 178 ? 10.318 0.607 -28.533 1.00 96.12 178 MET A O 1
ATOM 1503 N N . GLU A 1 179 ? 9.315 2.148 -27.249 1.00 96.12 179 GLU A N 1
ATOM 1504 C CA . GLU A 1 179 ? 9.011 3.070 -28.345 1.00 96.12 179 GLU A CA 1
ATOM 1505 C C . GLU A 1 179 ? 10.290 3.698 -28.915 1.00 96.12 179 GLU A C 1
ATOM 1507 O O . GLU A 1 179 ? 10.505 3.678 -30.127 1.00 96.12 179 GLU A O 1
ATOM 1512 N N . GLU A 1 180 ? 11.199 4.146 -28.047 1.00 96.06 180 GLU A N 1
ATOM 1513 C CA . GLU A 1 180 ? 12.512 4.664 -28.441 1.00 96.06 180 GLU A CA 1
ATOM 1514 C C . GLU A 1 180 ? 13.347 3.601 -29.176 1.00 96.06 180 GLU A C 1
ATOM 1516 O O . GLU A 1 180 ? 13.930 3.876 -30.225 1.00 96.06 180 GLU A O 1
ATOM 1521 N N . GLN A 1 181 ? 13.341 2.356 -28.689 1.00 96.12 181 GLN A N 1
ATOM 1522 C CA . GLN A 1 181 ? 14.012 1.234 -29.344 1.00 96.12 181 GLN A CA 1
ATOM 1523 C C . GLN A 1 181 ? 13.434 0.945 -30.737 1.00 96.12 181 GLN A C 1
ATOM 1525 O O . GLN A 1 181 ? 14.192 0.671 -31.670 1.00 96.12 181 GLN A O 1
ATOM 1530 N N . ASN A 1 182 ? 12.110 1.017 -30.901 1.00 96.31 182 ASN A N 1
ATOM 1531 C CA . ASN A 1 182 ? 11.467 0.840 -32.202 1.00 96.31 182 ASN A CA 1
ATOM 1532 C C . ASN A 1 182 ? 11.831 1.966 -33.175 1.00 96.31 182 ASN A C 1
ATOM 1534 O O . ASN A 1 182 ? 12.149 1.681 -34.329 1.00 96.31 182 ASN A O 1
ATOM 1538 N N . ASN A 1 183 ? 11.855 3.216 -32.709 1.00 96.25 183 ASN A N 1
ATOM 1539 C CA . ASN A 1 183 ? 12.271 4.358 -33.523 1.00 96.25 183 ASN A CA 1
ATOM 1540 C C . ASN A 1 183 ? 13.732 4.217 -33.966 1.00 96.25 183 ASN A C 1
ATOM 1542 O O . ASN A 1 183 ? 14.039 4.368 -35.146 1.00 96.25 183 ASN A O 1
ATOM 1546 N N . LEU A 1 184 ? 14.632 3.842 -33.051 1.00 95.12 184 LEU A N 1
ATOM 1547 C CA . LEU A 1 184 ? 16.034 3.578 -33.383 1.00 95.12 184 LEU A CA 1
ATOM 1548 C C . LEU A 1 184 ? 16.177 2.446 -34.403 1.00 95.12 184 LEU A C 1
ATOM 1550 O O . LEU A 1 184 ? 16.979 2.556 -35.329 1.00 95.12 184 LEU A O 1
ATOM 1554 N N . LYS A 1 185 ? 15.387 1.375 -34.274 1.00 96.56 185 LYS A N 1
ATOM 1555 C CA . LYS A 1 185 ? 15.388 0.272 -35.237 1.00 96.56 185 LYS A CA 1
ATOM 1556 C C . LYS A 1 185 ? 14.957 0.736 -36.632 1.00 96.56 185 LYS A C 1
ATOM 1558 O O . LYS A 1 185 ? 15.623 0.390 -37.602 1.00 96.56 185 LYS A O 1
ATOM 1563 N N . GLN A 1 186 ? 13.906 1.552 -36.730 1.00 96.19 186 GLN A N 1
ATOM 1564 C CA . GLN A 1 186 ? 13.471 2.131 -38.005 1.00 96.19 186 GLN A CA 1
ATOM 1565 C C . GLN A 1 186 ? 14.554 3.017 -38.632 1.00 96.19 186 GLN A C 1
ATOM 1567 O O . GLN A 1 186 ? 14.823 2.887 -39.824 1.00 96.19 186 GLN A O 1
ATOM 1572 N N . THR A 1 187 ? 15.225 3.853 -37.834 1.00 96.06 187 THR A N 1
ATOM 1573 C CA . THR A 1 187 ? 16.335 4.696 -38.306 1.00 96.06 187 THR A CA 1
ATOM 1574 C C . THR A 1 187 ? 17.514 3.863 -38.811 1.00 96.06 187 THR A C 1
ATOM 1576 O O . THR A 1 187 ? 18.101 4.174 -39.845 1.00 96.06 187 THR A O 1
ATOM 1579 N N . ILE A 1 188 ? 17.861 2.775 -38.116 1.00 95.19 188 ILE A N 1
ATOM 1580 C CA . ILE A 1 188 ? 18.916 1.858 -38.569 1.00 95.19 188 ILE A CA 1
ATOM 1581 C C . ILE A 1 188 ? 18.526 1.219 -39.905 1.00 95.19 188 ILE A C 1
ATOM 1583 O O . ILE A 1 188 ? 19.342 1.185 -40.824 1.00 95.19 188 ILE A O 1
ATOM 1587 N N . GLU A 1 189 ? 17.282 0.755 -40.043 1.00 95.88 189 GLU A N 1
ATOM 1588 C CA . GLU A 1 189 ? 16.786 0.159 -41.287 1.00 95.88 189 GLU A CA 1
ATOM 1589 C C . GLU A 1 189 ? 16.800 1.157 -42.457 1.00 95.88 189 GLU A C 1
ATOM 1591 O O . GLU A 1 189 ? 17.192 0.785 -43.566 1.00 95.88 189 GLU A O 1
ATOM 1596 N N . SER A 1 190 ? 16.424 2.424 -42.236 1.00 95.44 190 SER A N 1
ATOM 1597 C CA . SER A 1 190 ? 16.496 3.458 -43.277 1.00 95.44 190 SER A CA 1
ATOM 1598 C C . SER A 1 190 ? 17.938 3.782 -43.665 1.00 95.44 190 SER A C 1
ATOM 1600 O O . SER A 1 190 ? 18.263 3.765 -44.850 1.00 95.44 190 SER A O 1
ATOM 1602 N N . SER A 1 191 ? 18.830 3.982 -42.690 1.00 93.50 191 SER A N 1
ATOM 1603 C CA . SER A 1 191 ? 20.248 4.246 -42.969 1.00 93.50 191 SER A CA 1
ATOM 1604 C C . SER A 1 191 ? 20.936 3.066 -43.658 1.00 93.50 191 SER A C 1
ATOM 1606 O O . SER A 1 191 ? 21.829 3.261 -44.481 1.00 93.50 191 SER A O 1
ATOM 1608 N N . GLN A 1 192 ? 20.523 1.832 -43.364 1.00 96.25 192 GLN A N 1
ATOM 1609 C CA . GLN A 1 192 ? 21.060 0.653 -44.033 1.00 96.25 192 GLN A CA 1
ATOM 1610 C C . GLN A 1 192 ? 20.621 0.583 -45.501 1.00 96.25 192 GLN A C 1
ATOM 1612 O O . GLN A 1 192 ? 21.456 0.302 -46.360 1.00 96.25 192 GLN A O 1
ATOM 1617 N N . LYS A 1 193 ? 19.362 0.926 -45.808 1.00 95.88 193 LYS A N 1
ATOM 1618 C CA . LYS A 1 193 ? 18.891 1.056 -47.198 1.00 95.88 193 LYS A CA 1
ATOM 1619 C C . LYS A 1 193 ? 19.669 2.124 -47.966 1.00 95.88 193 LYS A C 1
ATOM 1621 O O . LYS A 1 193 ? 20.179 1.832 -49.042 1.00 95.88 193 LYS A O 1
ATOM 1626 N N . GLU A 1 194 ? 19.838 3.314 -47.391 1.00 94.75 194 GLU A N 1
ATOM 1627 C CA . GLU A 1 194 ? 20.635 4.392 -47.998 1.00 94.75 194 GLU A CA 1
ATOM 1628 C C . GLU A 1 194 ? 22.098 3.964 -48.220 1.00 94.75 194 GLU A C 1
ATOM 1630 O O . GLU A 1 194 ? 22.704 4.245 -49.258 1.00 94.75 194 GLU A O 1
ATOM 1635 N N . SER A 1 195 ? 22.682 3.226 -47.269 1.00 94.12 195 SER A N 1
ATOM 1636 C CA . SER A 1 195 ? 24.034 2.675 -47.413 1.00 94.12 195 SER A CA 1
ATOM 1637 C C . SER A 1 195 ? 24.132 1.659 -48.555 1.00 94.12 195 SER A C 1
ATOM 1639 O O . SER A 1 195 ? 25.121 1.635 -49.289 1.00 94.12 195 SER A O 1
ATOM 1641 N N . ASP A 1 196 ? 23.119 0.818 -48.741 1.00 95.75 196 ASP A N 1
ATOM 1642 C CA . ASP A 1 196 ? 23.113 -0.167 -49.821 1.00 95.75 196 ASP A CA 1
ATOM 1643 C C . ASP A 1 196 ? 22.890 0.490 -51.191 1.00 95.75 196 ASP A C 1
ATOM 1645 O O . ASP A 1 196 ? 23.573 0.135 -52.156 1.00 95.75 196 ASP A O 1
ATOM 1649 N N . GLU A 1 197 ? 22.027 1.506 -51.278 1.00 95.31 197 GLU A N 1
ATOM 1650 C CA . GLU A 1 197 ? 21.835 2.319 -52.485 1.00 95.31 197 GLU A CA 1
ATOM 1651 C C . GLU A 1 197 ? 23.120 3.056 -52.886 1.00 95.31 197 GLU A C 1
ATOM 1653 O O . GLU A 1 197 ? 23.548 2.993 -54.043 1.00 95.31 197 GLU A O 1
ATOM 1658 N N . THR A 1 198 ? 23.797 3.691 -51.926 1.00 93.06 198 THR A N 1
ATOM 1659 C CA . THR A 1 198 ? 25.075 4.378 -52.173 1.00 93.06 198 THR A CA 1
ATOM 1660 C C . THR A 1 198 ? 26.177 3.410 -52.601 1.00 93.06 198 THR A C 1
ATOM 1662 O O . THR A 1 198 ? 26.921 3.716 -53.533 1.00 93.06 198 THR A O 1
ATOM 1665 N N . LYS A 1 199 ? 26.262 2.207 -52.013 1.00 95.12 199 LYS A N 1
ATOM 1666 C CA . LYS A 1 199 ? 27.193 1.158 -52.473 1.00 95.12 199 LYS A CA 1
ATOM 1667 C C . LYS A 1 199 ? 26.897 0.703 -53.898 1.00 95.12 199 LYS A C 1
ATOM 1669 O O . LYS A 1 199 ? 27.834 0.480 -54.665 1.00 95.12 199 LYS A O 1
ATOM 1674 N N . GLN A 1 200 ? 25.625 0.538 -54.263 1.00 95.31 200 GLN A N 1
ATOM 1675 C CA . GLN A 1 200 ? 25.246 0.176 -55.631 1.00 95.31 200 GLN A CA 1
ATOM 1676 C C . GLN A 1 200 ? 25.618 1.275 -56.626 1.00 95.31 200 GLN A C 1
ATOM 1678 O O . GLN A 1 200 ? 26.174 0.974 -57.682 1.00 95.31 200 GLN A O 1
ATOM 1683 N N . LEU A 1 201 ? 25.354 2.539 -56.282 1.00 95.00 201 LEU A N 1
ATOM 1684 C CA . LEU A 1 201 ? 25.741 3.678 -57.108 1.00 95.00 201 LEU A CA 1
ATOM 1685 C C . LEU A 1 201 ? 27.262 3.741 -57.276 1.00 95.00 201 LEU A C 1
ATOM 1687 O O . LEU A 1 201 ? 27.743 3.859 -58.399 1.00 95.00 201 LEU A O 1
ATOM 1691 N N . LEU A 1 202 ? 28.015 3.565 -56.186 1.00 94.19 202 LEU A N 1
ATOM 1692 C CA . LEU A 1 202 ? 29.475 3.555 -56.216 1.00 94.19 202 LEU A CA 1
ATOM 1693 C C . LEU A 1 202 ? 30.011 2.461 -57.151 1.00 94.19 202 LEU A C 1
ATOM 1695 O O . LEU A 1 202 ? 30.888 2.735 -57.966 1.00 94.19 202 LEU A O 1
ATOM 1699 N N . ARG A 1 203 ? 29.453 1.242 -57.093 1.00 94.31 203 ARG A N 1
ATOM 1700 C CA . ARG A 1 203 ? 29.828 0.148 -58.008 1.00 94.31 203 ARG A CA 1
ATOM 1701 C C . ARG A 1 203 ? 29.593 0.524 -59.468 1.00 94.31 203 ARG A C 1
ATOM 1703 O O . ARG A 1 203 ? 30.518 0.407 -60.260 1.00 94.31 203 ARG A O 1
ATOM 1710 N N . LYS A 1 204 ? 28.412 1.064 -59.799 1.00 94.88 204 LYS A N 1
ATOM 1711 C CA . LYS A 1 204 ? 28.109 1.531 -61.164 1.00 94.88 204 LYS A CA 1
ATOM 1712 C C . LYS A 1 204 ? 29.109 2.587 -61.635 1.00 94.88 204 LYS A C 1
ATOM 1714 O O . LYS A 1 204 ? 29.657 2.458 -62.721 1.00 94.88 204 LYS A O 1
ATOM 1719 N N . THR A 1 205 ? 29.404 3.585 -60.799 1.00 92.94 205 THR A N 1
ATOM 1720 C CA . THR A 1 205 ? 30.380 4.630 -61.154 1.00 92.94 205 THR A CA 1
ATOM 1721 C C . THR A 1 205 ? 31.796 4.083 -61.327 1.00 92.94 205 THR A C 1
ATOM 1723 O O . THR A 1 205 ? 32.542 4.564 -62.174 1.00 92.94 205 THR A O 1
ATOM 1726 N N . LEU A 1 206 ? 32.179 3.065 -60.553 1.00 94.88 206 LEU A N 1
ATOM 1727 C CA . LEU A 1 206 ? 33.495 2.439 -60.651 1.00 94.88 206 LEU A CA 1
ATOM 1728 C C . LEU A 1 206 ? 33.621 1.613 -61.940 1.00 94.88 206 LEU A C 1
ATOM 1730 O O . LEU A 1 206 ? 34.648 1.696 -62.615 1.00 94.88 206 LEU A O 1
ATOM 1734 N N . ASP A 1 207 ? 32.561 0.900 -62.326 1.00 93.88 207 ASP A N 1
ATOM 1735 C CA . ASP A 1 207 ? 32.484 0.181 -63.603 1.00 93.88 207 ASP A CA 1
ATOM 1736 C C . ASP A 1 207 ? 32.531 1.154 -64.797 1.00 93.88 207 ASP A C 1
ATOM 1738 O O . ASP A 1 207 ? 33.281 0.946 -65.753 1.00 93.88 207 ASP A O 1
ATOM 1742 N N . GLU A 1 208 ? 31.794 2.268 -64.728 1.00 93.69 208 GLU A N 1
ATOM 1743 C CA . GLU A 1 208 ? 31.837 3.338 -65.733 1.00 93.69 208 GLU A CA 1
ATOM 1744 C C . GLU A 1 208 ? 33.235 3.957 -65.858 1.00 93.69 208 GLU A C 1
ATOM 1746 O O . GLU A 1 208 ? 33.744 4.115 -66.971 1.00 93.69 208 GLU A O 1
ATOM 1751 N N . LEU A 1 209 ? 33.895 4.258 -64.735 1.00 92.62 209 LEU A N 1
ATOM 1752 C CA . LEU A 1 209 ? 35.264 4.778 -64.726 1.00 92.62 209 LEU A CA 1
ATOM 1753 C C . LEU A 1 209 ? 36.261 3.783 -65.324 1.00 92.62 209 LEU A C 1
ATOM 1755 O O . LEU A 1 209 ? 37.153 4.192 -66.066 1.00 92.62 209 LEU A O 1
ATOM 1759 N N . SER A 1 210 ? 36.100 2.487 -65.051 1.00 94.12 210 SER A N 1
ATOM 1760 C CA . SER A 1 210 ? 36.922 1.430 -65.651 1.00 94.12 210 SER A CA 1
ATOM 1761 C C . SER A 1 210 ? 36.760 1.386 -67.177 1.00 94.12 210 SER A C 1
ATOM 1763 O O . SER A 1 210 ? 37.746 1.360 -67.920 1.00 94.12 210 SER A O 1
ATOM 1765 N N . ASN A 1 211 ? 35.523 1.490 -67.670 1.00 93.44 211 ASN A N 1
ATOM 1766 C CA . ASN A 1 211 ? 35.236 1.559 -69.105 1.00 93.44 211 ASN A CA 1
ATOM 1767 C C . ASN A 1 211 ? 35.809 2.828 -69.753 1.00 93.44 211 ASN A C 1
ATOM 1769 O O . ASN A 1 211 ? 36.328 2.792 -70.868 1.00 93.44 211 ASN A O 1
ATOM 1773 N N . VAL A 1 212 ? 35.743 3.975 -69.074 1.00 92.38 212 VAL A N 1
ATOM 1774 C CA . VAL A 1 212 ? 36.363 5.212 -69.570 1.00 92.38 212 VAL A CA 1
ATOM 1775 C C . VAL A 1 212 ? 37.883 5.078 -69.604 1.00 92.38 212 VAL A C 1
ATOM 1777 O O . VAL A 1 212 ? 38.500 5.481 -70.588 1.00 92.38 212 VAL A O 1
ATOM 1780 N N . LYS A 1 213 ? 38.489 4.482 -68.574 1.00 94.44 213 LYS A N 1
ATOM 1781 C CA . LYS A 1 213 ? 39.935 4.263 -68.498 1.00 94.44 213 LYS A CA 1
ATOM 1782 C C . LYS A 1 213 ? 40.436 3.379 -69.640 1.00 94.44 213 LYS A C 1
ATOM 1784 O O . LYS A 1 213 ? 41.356 3.782 -70.341 1.00 94.44 213 LYS A O 1
ATOM 1789 N N . THR A 1 214 ? 39.796 2.237 -69.880 1.00 92.31 214 THR A N 1
ATOM 1790 C CA . THR A 1 214 ? 40.155 1.337 -70.993 1.00 92.31 214 THR A CA 1
ATOM 1791 C C . THR A 1 214 ? 39.986 2.015 -72.357 1.00 92.31 214 THR A C 1
ATOM 1793 O O . THR A 1 214 ? 40.858 1.910 -73.218 1.00 92.31 214 THR A O 1
ATOM 1796 N N . ASN A 1 215 ? 38.918 2.798 -72.547 1.00 92.94 215 ASN A N 1
ATOM 1797 C CA . ASN A 1 215 ? 38.730 3.601 -73.759 1.00 92.94 215 ASN A CA 1
ATOM 1798 C C . ASN A 1 215 ? 39.802 4.688 -73.935 1.00 92.94 215 ASN A C 1
ATOM 1800 O O . ASN A 1 215 ? 40.218 4.965 -75.061 1.00 92.94 215 ASN A O 1
ATOM 1804 N N . LEU A 1 216 ? 40.232 5.334 -72.847 1.00 91.94 216 LEU A N 1
ATOM 1805 C CA . LEU A 1 216 ? 41.321 6.309 -72.876 1.00 91.94 216 LEU A CA 1
ATOM 1806 C C . LEU A 1 216 ? 42.646 5.637 -73.232 1.00 91.94 216 LEU A C 1
ATOM 1808 O O . LEU A 1 216 ? 43.345 6.142 -74.101 1.00 91.94 216 LEU A O 1
ATOM 1812 N N . GLU A 1 217 ? 42.963 4.493 -72.629 1.00 93.31 217 GLU A N 1
ATOM 1813 C CA . GLU A 1 217 ? 44.160 3.707 -72.951 1.00 93.31 217 GLU A CA 1
ATOM 1814 C C . GLU A 1 217 ? 44.186 3.312 -74.436 1.00 93.31 217 GLU A C 1
ATOM 1816 O O . GLU A 1 217 ? 45.183 3.557 -75.114 1.00 93.31 217 GLU A O 1
ATOM 1821 N N . ALA A 1 218 ? 43.065 2.827 -74.984 1.00 92.88 218 ALA A N 1
ATOM 1822 C CA . ALA A 1 218 ? 42.948 2.501 -76.407 1.00 92.88 218 ALA A CA 1
ATOM 1823 C C . ALA A 1 218 ? 43.164 3.723 -77.321 1.00 92.88 218 ALA A C 1
ATOM 1825 O O . ALA A 1 218 ? 43.849 3.629 -78.342 1.00 92.88 218 ALA A O 1
ATOM 1826 N N . LYS A 1 219 ? 42.611 4.889 -76.957 1.00 91.75 219 LYS A N 1
ATOM 1827 C CA . LYS A 1 219 ? 42.835 6.138 -77.701 1.00 91.75 219 LYS A CA 1
ATOM 1828 C C . LYS A 1 219 ? 44.283 6.610 -77.615 1.00 91.75 219 LYS A C 1
ATOM 1830 O O . LYS A 1 219 ? 44.803 7.083 -78.617 1.00 91.75 219 LYS A O 1
ATOM 1835 N N . THR A 1 220 ? 44.926 6.473 -76.459 1.00 92.81 220 THR A N 1
ATOM 1836 C CA . THR A 1 220 ? 46.341 6.817 -76.282 1.00 92.81 220 THR A CA 1
ATOM 1837 C C . THR A 1 220 ? 47.231 5.935 -77.157 1.00 92.81 220 THR A C 1
ATOM 1839 O O . THR A 1 220 ? 48.101 6.461 -77.841 1.00 92.81 220 THR A O 1
ATOM 1842 N N . CYS A 1 221 ? 46.972 4.622 -77.227 1.00 90.94 221 CYS A N 1
ATOM 1843 C CA . CYS A 1 221 ? 47.665 3.736 -78.169 1.00 90.94 221 CYS A CA 1
ATOM 1844 C C . CYS A 1 221 ? 47.473 4.187 -79.625 1.00 90.94 221 CYS A C 1
ATOM 1846 O O . CYS A 1 221 ? 48.450 4.322 -80.352 1.00 90.94 221 CYS A O 1
ATOM 1848 N N . LEU A 1 222 ? 46.238 4.506 -80.031 1.00 93.94 222 LEU A N 1
ATOM 1849 C CA . LEU A 1 222 ? 45.958 4.981 -81.390 1.00 93.94 222 LEU A CA 1
ATOM 1850 C C . LEU A 1 222 ? 46.674 6.301 -81.718 1.00 93.94 222 LEU A C 1
ATOM 1852 O O . LEU A 1 222 ? 47.129 6.487 -82.845 1.00 93.94 222 LEU A O 1
ATOM 1856 N N . ILE A 1 223 ? 46.754 7.227 -80.758 1.00 91.50 223 ILE A N 1
ATOM 1857 C CA . ILE A 1 223 ? 47.494 8.484 -80.920 1.00 91.50 223 ILE A CA 1
ATOM 1858 C C . ILE A 1 223 ? 48.972 8.185 -81.159 1.00 91.50 223 ILE A C 1
ATOM 1860 O O . ILE A 1 223 ? 49.517 8.686 -82.137 1.00 91.50 223 ILE A O 1
ATOM 1864 N N . ASN A 1 224 ? 49.585 7.324 -80.344 1.00 93.12 224 ASN A N 1
ATOM 1865 C CA . ASN A 1 224 ? 50.989 6.948 -80.509 1.00 93.12 224 ASN A CA 1
ATOM 1866 C C . ASN A 1 224 ? 51.250 6.309 -81.888 1.00 93.12 224 ASN A C 1
ATOM 1868 O O . ASN A 1 224 ? 52.199 6.694 -82.569 1.00 93.12 224 ASN A O 1
ATOM 1872 N N . ASP A 1 225 ? 50.371 5.411 -82.349 1.00 93.06 225 ASP A N 1
ATOM 1873 C CA . ASP A 1 225 ? 50.479 4.790 -83.679 1.00 93.06 225 ASP A CA 1
ATOM 1874 C C . ASP A 1 225 ? 50.384 5.828 -84.814 1.00 93.06 225 ASP A C 1
ATOM 1876 O O . ASP A 1 225 ? 51.078 5.741 -85.832 1.00 93.06 225 ASP A O 1
ATOM 1880 N N . LEU A 1 226 ? 49.490 6.815 -84.676 1.00 90.69 226 LEU A N 1
ATOM 1881 C CA . LEU A 1 226 ? 49.332 7.897 -85.651 1.00 90.69 226 LEU A CA 1
ATOM 1882 C C . LEU A 1 226 ? 50.511 8.871 -85.625 1.00 90.69 226 LEU A C 1
ATOM 1884 O O . LEU A 1 226 ? 50.913 9.354 -86.682 1.00 90.69 226 LEU A O 1
ATOM 1888 N N . GLU A 1 227 ? 51.070 9.160 -84.453 1.00 92.25 227 GLU A N 1
ATOM 1889 C CA . GLU A 1 227 ? 52.280 9.969 -84.306 1.00 92.25 227 GLU A CA 1
ATOM 1890 C C . GLU A 1 227 ? 53.483 9.295 -84.970 1.00 92.25 227 GLU A C 1
ATOM 1892 O O . GLU A 1 227 ? 54.216 9.959 -85.705 1.00 92.25 227 GLU A O 1
ATOM 1897 N N . GLU A 1 228 ? 53.643 7.978 -84.809 1.00 91.88 228 GLU A N 1
ATOM 1898 C CA . GLU A 1 228 ? 54.691 7.208 -85.484 1.00 91.88 228 GLU A CA 1
ATOM 1899 C C . GLU A 1 228 ? 54.507 7.219 -87.009 1.00 91.88 228 GLU A C 1
ATOM 1901 O O . GLU A 1 228 ? 55.443 7.524 -87.751 1.00 91.88 228 GLU A O 1
ATOM 1906 N N . LYS A 1 229 ? 53.282 6.991 -87.502 1.00 92.19 229 LYS A N 1
ATOM 1907 C CA . LYS A 1 229 ? 52.972 7.112 -88.939 1.00 92.19 229 LYS A CA 1
ATOM 1908 C C . LYS A 1 229 ? 53.240 8.514 -89.475 1.00 92.19 229 LYS A C 1
ATOM 1910 O O . LYS A 1 229 ? 53.814 8.651 -90.551 1.00 92.19 229 LYS A O 1
ATOM 1915 N N . ASN A 1 230 ? 52.848 9.553 -88.739 1.00 89.00 230 ASN A N 1
ATOM 1916 C CA . ASN A 1 230 ? 53.108 10.939 -89.119 1.00 89.00 230 ASN A CA 1
ATOM 1917 C C . ASN A 1 230 ? 54.604 11.248 -89.149 1.00 89.00 230 ASN A C 1
ATOM 1919 O O . ASN A 1 230 ? 55.051 11.972 -90.035 1.00 89.00 230 ASN A O 1
ATOM 1923 N N . LYS A 1 231 ? 55.383 10.702 -88.212 1.00 92.50 231 LYS A N 1
ATOM 1924 C CA . LYS A 1 231 ? 56.841 10.821 -88.224 1.00 92.50 231 LYS A CA 1
ATOM 1925 C C . LYS A 1 231 ? 57.432 10.165 -89.475 1.00 92.50 231 LYS A C 1
ATOM 1927 O O . LYS A 1 231 ? 58.179 10.823 -90.189 1.00 92.50 231 LYS A O 1
ATOM 1932 N N . ASN A 1 232 ? 57.021 8.938 -89.796 1.00 91.50 232 ASN A N 1
ATOM 1933 C CA . ASN A 1 232 ? 57.473 8.236 -91.002 1.00 91.50 232 ASN A CA 1
ATOM 1934 C C . ASN A 1 232 ? 57.099 8.997 -92.286 1.00 91.50 232 ASN A C 1
ATOM 1936 O O . ASN A 1 232 ? 57.930 9.155 -93.176 1.00 91.50 232 ASN A O 1
ATOM 1940 N N . LEU A 1 233 ? 55.874 9.527 -92.370 1.00 88.94 233 LEU A N 1
ATOM 1941 C CA . LEU A 1 233 ? 55.433 10.349 -93.500 1.00 88.94 233 LEU A CA 1
ATOM 1942 C C . LEU A 1 233 ? 56.219 11.659 -93.611 1.00 88.94 233 LEU A C 1
ATOM 1944 O O . LEU A 1 233 ? 56.521 12.079 -94.723 1.00 88.94 233 LEU A O 1
ATOM 1948 N N . LYS A 1 234 ? 56.573 12.301 -92.491 1.00 90.56 234 LYS A N 1
ATOM 1949 C CA . LYS A 1 234 ? 57.458 13.476 -92.499 1.00 90.56 234 LYS A CA 1
ATOM 1950 C C . LYS A 1 234 ? 58.840 13.126 -93.041 1.00 90.56 234 LYS A C 1
ATOM 1952 O O . LYS A 1 234 ? 59.331 13.844 -93.901 1.00 90.56 234 LYS A O 1
ATOM 1957 N N . GLU A 1 235 ? 59.426 12.012 -92.608 1.00 89.31 235 GLU A N 1
ATOM 1958 C CA . GLU A 1 235 ? 60.712 11.539 -93.135 1.00 89.31 235 GLU A CA 1
ATOM 1959 C C . GLU A 1 235 ? 60.630 11.210 -94.640 1.00 89.31 235 GLU A C 1
ATOM 1961 O O . GLU A 1 235 ? 61.550 11.512 -95.401 1.00 89.31 235 GLU A O 1
ATOM 1966 N N . GLU A 1 236 ? 59.527 10.617 -95.112 1.00 89.00 236 GLU A N 1
ATOM 1967 C CA . GLU A 1 236 ? 59.282 10.411 -96.547 1.00 89.00 236 GLU A CA 1
ATOM 1968 C C . GLU A 1 236 ? 59.114 11.725 -97.314 1.00 89.00 236 GLU A C 1
ATOM 1970 O O . GLU A 1 236 ? 59.597 11.849 -98.442 1.00 89.00 236 GLU A O 1
ATOM 1975 N N . LEU A 1 237 ? 58.428 12.700 -96.721 1.00 86.94 237 LEU A N 1
ATOM 1976 C CA . LEU A 1 237 ? 58.209 14.007 -97.320 1.00 86.94 237 LEU A CA 1
ATOM 1977 C C . LEU A 1 237 ? 59.525 14.781 -97.415 1.00 86.94 237 LEU A C 1
ATOM 1979 O O . LEU A 1 237 ? 59.821 15.286 -98.487 1.00 86.94 237 LEU A O 1
ATOM 1983 N N . GLU A 1 238 ? 60.374 14.763 -96.385 1.00 87.19 238 GLU A N 1
ATOM 1984 C CA . GLU A 1 238 ? 61.736 15.318 -96.433 1.00 87.19 238 GLU A CA 1
ATOM 1985 C C . GLU A 1 238 ? 62.598 14.643 -97.514 1.00 87.19 238 GLU A C 1
ATOM 1987 O O . GLU A 1 238 ? 63.307 15.313 -98.274 1.00 87.19 238 GLU A O 1
ATOM 1992 N N . LYS A 1 239 ? 62.502 13.313 -97.662 1.00 85.50 239 LYS A N 1
ATOM 1993 C CA . LYS A 1 239 ? 63.156 12.591 -98.768 1.00 85.50 239 LYS A CA 1
ATOM 1994 C C . LYS A 1 239 ? 62.638 13.058 -100.129 1.00 85.50 239 LYS A C 1
ATOM 1996 O O . LYS A 1 239 ? 63.437 13.310 -101.024 1.00 85.50 239 LYS A O 1
ATOM 2001 N N . LYS A 1 240 ? 61.326 13.216 -100.310 1.00 83.94 240 LYS A N 1
ATOM 2002 C CA . LYS A 1 240 ? 60.766 13.731 -101.571 1.00 83.94 240 LYS A CA 1
ATOM 2003 C C . LYS A 1 240 ? 61.109 15.198 -101.811 1.00 83.94 240 LYS A C 1
ATOM 2005 O O . LYS A 1 240 ? 61.408 15.553 -102.942 1.00 83.94 240 LYS A O 1
ATOM 2010 N N . GLU A 1 241 ? 61.124 16.033 -1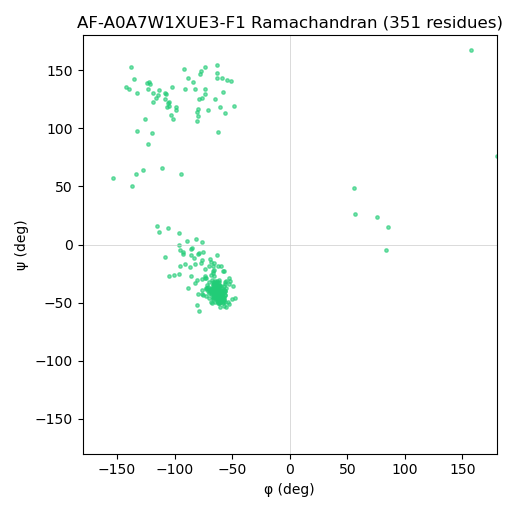00.779 1.00 82.88 241 GLU A N 1
ATOM 2011 C CA . GLU A 1 241 ? 61.545 17.430 -100.872 1.00 82.88 241 GLU A CA 1
ATOM 2012 C C . GLU A 1 241 ? 63.011 17.550 -101.275 1.00 82.88 241 GLU A C 1
ATOM 2014 O O . GLU A 1 241 ? 63.332 18.366 -102.129 1.00 82.88 241 GLU A O 1
ATOM 2019 N N . SER A 1 242 ? 63.908 16.736 -100.711 1.00 79.50 242 SER A N 1
ATOM 2020 C CA . SER A 1 242 ? 65.312 16.715 -101.147 1.00 79.50 242 SER A CA 1
ATOM 2021 C C . SER A 1 242 ? 65.458 16.273 -102.610 1.00 79.50 242 SER A C 1
ATOM 2023 O O . SER A 1 242 ? 66.253 16.861 -103.342 1.00 79.50 242 SER A O 1
ATOM 2025 N N . ILE A 1 243 ? 64.634 15.325 -103.076 1.00 78.31 243 ILE A N 1
ATOM 2026 C CA . ILE A 1 243 ? 64.551 14.953 -104.498 1.00 78.31 243 ILE A CA 1
ATOM 2027 C C . ILE A 1 243 ? 64.040 16.130 -105.344 1.00 78.31 243 ILE A C 1
ATOM 2029 O O . ILE A 1 243 ? 64.636 16.429 -106.376 1.00 78.31 243 ILE A O 1
ATOM 2033 N N . ILE A 1 244 ? 62.979 16.824 -104.922 1.00 74.31 244 ILE A N 1
ATOM 2034 C CA . ILE A 1 244 ? 62.447 17.996 -105.635 1.00 74.31 244 ILE A CA 1
ATOM 2035 C C . ILE A 1 244 ? 63.484 19.119 -105.682 1.00 74.31 244 ILE A C 1
ATOM 2037 O O . ILE A 1 244 ? 63.736 19.634 -106.760 1.00 74.31 244 ILE A O 1
ATOM 2041 N N . ARG A 1 245 ? 64.177 19.433 -104.581 1.00 73.56 245 ARG A N 1
ATOM 2042 C CA . ARG A 1 245 ? 65.272 20.422 -104.581 1.00 73.56 245 ARG A CA 1
ATOM 2043 C C . ARG A 1 245 ? 66.376 20.047 -105.574 1.00 73.56 245 ARG A C 1
ATOM 2045 O O . ARG A 1 245 ? 66.870 20.912 -106.284 1.00 73.56 245 ARG A O 1
ATOM 2052 N N . SER A 1 246 ? 66.704 18.758 -105.694 1.00 69.19 246 SER A N 1
ATOM 2053 C CA . SER A 1 246 ? 67.668 18.276 -106.697 1.00 69.19 246 SER A CA 1
ATOM 2054 C C . SER A 1 246 ? 67.158 18.335 -108.151 1.00 69.19 246 SER A C 1
ATOM 2056 O O . SER A 1 246 ? 67.954 18.283 -109.091 1.00 69.19 246 SER A O 1
ATOM 2058 N N . LEU A 1 247 ? 65.837 18.434 -108.351 1.00 62.53 247 LEU A N 1
ATOM 2059 C CA . LEU A 1 247 ? 65.190 18.660 -109.649 1.00 62.53 247 LEU A CA 1
ATOM 2060 C C . LEU A 1 247 ? 65.048 20.161 -109.957 1.00 62.53 247 LEU A C 1
ATOM 2062 O O . LEU A 1 247 ? 65.276 20.560 -111.097 1.00 62.53 247 LEU A O 1
ATOM 2066 N N . ASP A 1 248 ? 64.766 20.994 -108.954 1.00 53.03 248 ASP A N 1
ATOM 2067 C CA . ASP A 1 248 ? 64.748 22.457 -109.064 1.00 53.03 248 ASP A CA 1
ATOM 2068 C C . ASP A 1 248 ? 66.140 23.019 -109.406 1.00 53.03 248 ASP A C 1
ATOM 2070 O O . ASP A 1 248 ? 66.243 23.967 -110.179 1.00 53.03 248 ASP A O 1
ATOM 2074 N N . GLU A 1 249 ? 67.229 22.372 -108.969 1.00 54.38 249 GLU A N 1
ATOM 2075 C CA . GLU A 1 249 ? 68.602 22.684 -109.413 1.00 54.38 249 GLU A CA 1
ATOM 2076 C C . GLU A 1 249 ? 68.853 22.438 -110.922 1.00 54.38 249 GLU A C 1
ATOM 2078 O O . GLU A 1 249 ? 69.896 22.835 -111.446 1.00 54.38 249 GLU A O 1
ATOM 2083 N N . LYS A 1 250 ? 67.915 21.814 -111.654 1.00 49.97 250 LYS A N 1
ATOM 2084 C CA . LYS A 1 250 ? 68.031 21.491 -113.092 1.00 49.97 250 LYS A CA 1
ATOM 2085 C C . LYS A 1 250 ? 67.054 22.243 -114.005 1.00 49.97 250 LYS A C 1
ATOM 2087 O O . LYS A 1 250 ? 66.995 21.934 -115.196 1.00 49.97 250 LYS A O 1
ATOM 2092 N N . THR A 1 251 ? 66.345 23.256 -113.505 1.00 37.75 251 THR A N 1
ATOM 2093 C CA . THR A 1 251 ? 65.368 24.027 -114.298 1.00 37.75 251 THR A CA 1
ATOM 2094 C C . THR A 1 251 ? 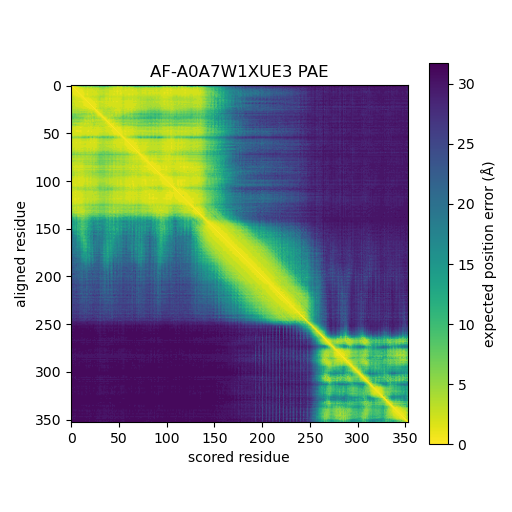65.575 25.538 -114.102 1.00 37.75 251 THR A C 1
ATOM 2096 O O . THR A 1 251 ? 65.669 25.977 -112.958 1.00 37.75 251 THR A O 1
ATOM 2099 N N . PRO A 1 252 ? 65.665 26.375 -115.160 1.00 38.38 252 PRO A N 1
ATOM 2100 C CA . PRO A 1 252 ? 65.805 27.817 -114.986 1.00 38.38 252 PRO A CA 1
ATOM 2101 C C . PRO A 1 252 ? 64.481 28.454 -114.536 1.00 38.38 252 PRO A C 1
ATOM 2103 O O . PRO A 1 252 ? 63.418 28.184 -115.090 1.00 38.38 252 PRO A O 1
ATOM 2106 N N . VAL A 1 253 ? 64.609 29.312 -113.526 1.00 45.47 253 VAL A N 1
ATOM 2107 C CA . VAL A 1 253 ? 63.590 30.046 -112.758 1.00 45.47 253 VAL A CA 1
ATOM 2108 C C . VAL A 1 253 ? 62.570 30.809 -113.620 1.00 45.47 253 VAL A C 1
ATOM 2110 O O . VAL A 1 253 ? 62.946 31.507 -114.562 1.00 45.47 253 VAL A O 1
ATOM 2113 N N . LEU A 1 254 ? 61.298 30.799 -113.196 1.00 33.91 254 LEU A N 1
ATOM 2114 C CA . LEU A 1 254 ? 60.345 31.891 -113.444 1.00 33.91 254 LEU A CA 1
ATOM 2115 C C . LEU A 1 254 ? 59.795 32.432 -112.109 1.00 33.91 254 LEU A C 1
ATOM 2117 O O . LEU A 1 254 ? 59.524 31.640 -111.206 1.00 33.91 254 LEU A O 1
ATOM 2121 N N . PRO A 1 255 ? 59.627 33.761 -111.971 1.00 45.19 255 PRO A N 1
ATOM 2122 C CA . PRO A 1 255 ? 59.199 34.394 -110.733 1.00 45.19 255 PRO A CA 1
ATOM 2123 C C . PRO A 1 255 ? 57.673 34.373 -110.614 1.00 45.19 255 PRO A C 1
ATOM 2125 O O . PRO A 1 255 ? 56.959 34.641 -111.581 1.00 45.19 255 PRO A O 1
ATOM 2128 N N . SER A 1 256 ? 57.164 34.119 -109.413 1.00 33.22 256 SER A N 1
ATOM 2129 C CA . SER A 1 256 ? 55.770 34.408 -109.083 1.00 33.22 256 SER A CA 1
ATOM 2130 C C . SER A 1 256 ? 55.707 35.134 -107.749 1.00 33.22 256 SER A C 1
ATOM 2132 O O . SER A 1 256 ? 55.750 34.521 -106.681 1.00 33.22 256 SER A O 1
ATOM 2134 N N . ASP A 1 257 ? 55.605 36.457 -107.855 1.00 37.59 257 ASP A N 1
ATOM 2135 C CA . ASP A 1 257 ? 55.000 37.322 -106.854 1.00 37.59 257 ASP A CA 1
ATOM 2136 C C . ASP A 1 257 ? 53.642 36.752 -106.448 1.00 37.59 257 ASP A C 1
ATOM 2138 O O . ASP A 1 257 ? 52.740 36.676 -107.280 1.00 37.59 257 ASP A O 1
ATOM 2142 N N . LEU A 1 258 ? 53.468 36.411 -105.172 1.00 33.78 258 LEU A N 1
ATOM 2143 C CA . LEU A 1 258 ? 52.145 36.368 -104.561 1.00 33.78 258 LEU A CA 1
ATOM 2144 C C . LEU A 1 258 ? 52.216 36.931 -103.128 1.00 33.78 258 LEU A C 1
ATOM 2146 O O . LEU A 1 258 ? 53.138 36.613 -102.373 1.00 33.78 258 LEU A O 1
ATOM 2150 N N . PRO A 1 259 ? 51.269 37.813 -102.773 1.00 36.69 259 PRO A N 1
ATOM 2151 C CA . PRO A 1 259 ? 51.327 38.677 -101.605 1.00 36.69 259 PRO A CA 1
ATOM 2152 C C . PRO A 1 259 ? 50.981 37.924 -100.319 1.00 36.69 259 PRO A C 1
ATOM 2154 O O . PRO A 1 259 ? 50.103 37.063 -100.296 1.00 36.69 259 PRO A O 1
ATOM 2157 N N . GLN A 1 260 ? 51.619 38.317 -99.218 1.00 39.16 260 GLN A N 1
ATOM 2158 C CA . GLN A 1 260 ? 51.150 37.976 -97.878 1.00 39.16 260 GLN A CA 1
ATOM 2159 C C . GLN A 1 260 ? 49.789 38.646 -97.625 1.00 39.16 260 GLN A C 1
ATOM 2161 O O . GLN A 1 260 ? 49.694 39.873 -97.735 1.00 39.16 260 GLN A O 1
ATOM 2166 N N . PRO A 1 261 ? 48.736 37.906 -97.244 1.00 38.41 261 PRO A N 1
ATOM 2167 C CA . PRO A 1 261 ? 47.522 38.535 -96.772 1.00 38.41 261 PRO A CA 1
ATOM 2168 C C . PRO A 1 261 ? 47.696 38.943 -95.305 1.00 38.41 261 PRO A C 1
ATOM 2170 O O . PRO A 1 261 ? 47.647 38.125 -94.389 1.00 38.41 261 PRO A O 1
ATOM 2173 N N . ASN A 1 262 ? 47.850 40.250 -95.091 1.00 45.44 262 ASN A N 1
ATOM 2174 C CA . ASN A 1 262 ? 47.422 40.906 -93.861 1.00 45.44 262 ASN A CA 1
ATOM 2175 C C . ASN A 1 262 ? 45.899 40.755 -93.747 1.00 45.44 262 ASN A C 1
ATOM 2177 O O . ASN A 1 262 ? 45.149 41.552 -94.313 1.00 45.44 262 ASN A O 1
ATOM 2181 N N . HIS A 1 263 ? 45.428 39.763 -93.000 1.00 44.75 263 HIS A N 1
ATOM 2182 C CA . HIS A 1 263 ? 44.055 39.765 -92.516 1.00 44.75 263 HIS A CA 1
ATOM 2183 C C . HIS A 1 263 ? 44.059 40.156 -91.043 1.00 44.75 263 HIS A C 1
ATOM 2185 O O . HIS A 1 263 ? 44.536 39.420 -90.187 1.00 44.75 263 HIS A O 1
ATOM 2191 N N . LYS A 1 264 ? 43.526 41.352 -90.760 1.00 53.97 264 LYS A N 1
ATOM 2192 C CA . LYS A 1 264 ? 43.020 41.690 -89.429 1.00 53.97 264 LYS A CA 1
ATOM 2193 C C . LYS A 1 264 ? 41.978 40.628 -89.073 1.00 53.97 264 LYS A C 1
ATOM 2195 O O . LYS A 1 264 ? 40.956 40.537 -89.754 1.00 53.97 264 LYS A O 1
ATOM 2200 N N . GLU A 1 265 ? 42.268 39.806 -88.073 1.00 56.56 265 GLU A N 1
ATOM 2201 C CA . GLU A 1 265 ? 41.338 38.800 -87.566 1.00 56.56 265 GLU A CA 1
ATOM 2202 C C . GLU A 1 265 ? 40.083 39.502 -87.040 1.00 56.56 265 GLU A C 1
ATOM 2204 O O . GLU A 1 265 ? 40.155 40.320 -86.122 1.00 56.56 265 GLU A O 1
ATOM 2209 N N . LYS A 1 266 ? 38.924 39.204 -87.633 1.00 60.84 266 LYS A N 1
ATOM 2210 C CA . LYS A 1 266 ? 37.644 39.655 -87.085 1.00 60.84 266 LYS A CA 1
ATOM 2211 C C . LYS A 1 266 ? 37.323 38.820 -85.849 1.00 60.84 266 LYS A C 1
ATOM 2213 O O . LYS A 1 266 ? 37.367 37.587 -85.904 1.00 60.84 266 LYS A O 1
ATOM 2218 N N . THR A 1 267 ? 36.992 39.477 -84.741 1.00 63.91 267 THR A N 1
ATOM 2219 C CA . THR A 1 267 ? 36.797 38.807 -83.442 1.00 63.91 267 THR A CA 1
ATOM 2220 C C . THR A 1 267 ? 35.317 38.761 -83.069 1.00 63.91 267 THR A C 1
ATOM 2222 O O . THR A 1 267 ? 34.636 39.787 -83.079 1.00 63.91 267 THR A O 1
ATOM 2225 N N . VAL A 1 268 ? 34.822 37.573 -82.702 1.00 68.94 268 VAL A N 1
ATOM 2226 C CA . VAL A 1 268 ? 33.426 37.338 -82.294 1.00 68.94 268 VAL A CA 1
ATOM 2227 C C . VAL A 1 268 ? 33.377 36.829 -80.853 1.00 68.94 268 VAL A C 1
ATOM 2229 O O . VAL A 1 268 ? 34.061 35.869 -80.488 1.00 68.94 268 VAL A O 1
ATOM 2232 N N . VAL A 1 269 ? 32.535 37.446 -80.021 1.00 69.50 269 VAL A N 1
ATOM 2233 C CA . VAL A 1 269 ? 32.349 37.050 -78.615 1.00 69.50 269 VAL A CA 1
ATOM 2234 C C . VAL A 1 269 ? 30.988 36.383 -78.434 1.00 69.50 269 VAL A C 1
ATOM 2236 O O . VAL A 1 269 ? 29.950 36.963 -78.753 1.00 69.50 269 VAL A O 1
ATOM 2239 N N . LEU A 1 270 ? 30.992 35.165 -77.890 1.00 68.38 270 LEU A N 1
ATOM 2240 C CA . LEU A 1 270 ? 29.792 34.404 -77.541 1.00 68.38 270 LEU A CA 1
ATOM 2241 C C . LEU A 1 270 ? 29.613 34.403 -76.018 1.00 68.38 270 LEU A C 1
ATOM 2243 O O . LEU A 1 270 ? 30.484 33.915 -75.294 1.00 68.38 270 LEU A O 1
ATOM 2247 N N . ILE A 1 271 ? 28.474 34.896 -75.526 1.00 66.62 271 ILE A N 1
ATOM 2248 C CA . ILE A 1 271 ? 28.138 34.860 -74.094 1.00 66.62 271 ILE A CA 1
ATOM 2249 C C . ILE A 1 271 ? 27.088 33.775 -73.833 1.00 66.62 271 ILE A C 1
ATOM 2251 O O . ILE A 1 271 ? 26.004 33.804 -74.423 1.00 66.62 271 ILE A O 1
ATOM 2255 N N . GLY A 1 272 ? 27.406 32.825 -72.946 1.00 63.22 272 GLY A N 1
ATOM 2256 C CA . GLY A 1 272 ? 26.509 31.739 -72.526 1.00 63.22 272 GLY A CA 1
ATOM 2257 C C . GLY A 1 272 ? 27.239 30.507 -71.967 1.00 63.22 272 GLY A C 1
ATOM 2258 O O . GLY A 1 272 ? 28.455 30.379 -72.102 1.00 63.22 272 GLY A O 1
ATOM 2259 N N . ASN A 1 273 ? 26.500 29.588 -71.330 1.00 53.41 273 ASN A N 1
ATOM 2260 C CA . ASN A 1 273 ? 27.082 28.385 -70.720 1.00 53.41 273 ASN A CA 1
ATOM 2261 C C . ASN A 1 273 ? 27.434 27.295 -71.759 1.00 53.41 273 ASN A C 1
ATOM 2263 O O . ASN A 1 273 ? 26.808 27.175 -72.816 1.00 53.41 273 ASN A O 1
ATOM 2267 N N . GLU A 1 274 ? 28.470 26.510 -71.467 1.00 55.12 274 GLU A N 1
ATOM 2268 C CA . GLU A 1 274 ? 29.152 25.629 -72.422 1.00 55.12 274 GLU A CA 1
ATOM 2269 C C . GLU A 1 274 ? 28.345 24.395 -72.851 1.00 55.12 274 GLU A C 1
ATOM 2271 O O . GLU A 1 274 ? 28.139 23.473 -72.071 1.00 55.12 274 GLU A O 1
ATOM 2276 N N . LEU A 1 275 ? 28.001 24.340 -74.146 1.00 54.06 275 LEU A N 1
ATOM 2277 C CA . LEU A 1 275 ? 28.162 23.180 -75.045 1.00 54.06 275 LEU A CA 1
ATOM 2278 C C . LEU A 1 275 ? 27.632 23.533 -76.443 1.00 54.06 275 LEU A C 1
ATOM 2280 O O . LEU A 1 275 ? 26.561 23.099 -76.856 1.00 54.06 275 LEU A O 1
ATOM 2284 N N . ARG A 1 276 ? 28.392 24.321 -77.217 1.00 64.06 276 ARG A N 1
ATOM 2285 C CA . ARG A 1 276 ? 28.113 24.525 -78.656 1.00 64.06 276 ARG A CA 1
ATOM 2286 C C . ARG A 1 276 ? 29.382 24.492 -79.509 1.00 64.06 276 ARG A C 1
ATOM 2288 O O . ARG A 1 276 ? 29.607 25.353 -80.354 1.00 64.06 276 ARG A O 1
ATOM 2295 N N . ARG A 1 277 ? 30.190 23.438 -79.321 1.00 62.03 277 ARG A N 1
ATOM 2296 C CA . ARG A 1 277 ? 31.426 23.171 -80.091 1.00 62.03 277 ARG A CA 1
ATOM 2297 C C . ARG A 1 277 ? 31.220 23.267 -81.607 1.00 62.03 277 ARG A C 1
ATOM 2299 O O . ARG A 1 277 ? 32.085 23.771 -82.298 1.00 62.03 277 ARG A O 1
ATOM 2306 N N . LYS A 1 278 ? 30.055 22.855 -82.124 1.00 67.06 278 LYS A N 1
ATOM 2307 C CA . LYS A 1 278 ? 29.749 22.913 -83.566 1.00 67.06 278 LYS A CA 1
ATOM 2308 C C . LYS A 1 278 ? 29.752 24.337 -84.135 1.00 67.06 278 LYS A C 1
ATOM 2310 O O . LYS A 1 278 ? 30.208 24.523 -85.252 1.00 67.06 278 LYS A O 1
ATOM 2315 N N . ILE A 1 279 ? 29.264 25.324 -83.381 1.00 66.56 279 ILE A N 1
ATOM 2316 C CA . ILE A 1 279 ? 29.178 26.721 -83.840 1.00 66.56 279 ILE A CA 1
ATOM 2317 C C . ILE A 1 279 ? 30.541 27.395 -83.715 1.00 66.56 279 ILE A C 1
ATOM 2319 O O . ILE A 1 279 ? 30.987 28.039 -84.656 1.00 66.56 279 ILE A O 1
ATOM 2323 N N . LYS A 1 280 ? 31.233 27.157 -82.593 1.00 69.62 280 LYS A N 1
ATOM 2324 C CA . LYS A 1 280 ? 32.617 27.598 -82.394 1.00 69.62 280 LYS A CA 1
ATOM 2325 C C . LYS A 1 280 ? 33.522 27.089 -83.521 1.00 69.62 280 LYS A C 1
ATOM 2327 O O . LYS A 1 280 ? 34.113 27.897 -84.222 1.00 69.62 280 LYS A O 1
ATOM 2332 N N . ASN A 1 281 ? 33.518 25.779 -83.773 1.00 69.06 281 ASN A N 1
ATOM 2333 C CA . ASN A 1 281 ? 34.330 25.173 -84.827 1.00 69.06 281 ASN A CA 1
ATOM 2334 C C . ASN A 1 281 ? 33.967 25.709 -86.219 1.00 69.06 281 ASN A C 1
ATOM 2336 O O . ASN A 1 281 ? 34.847 25.844 -87.058 1.00 69.06 281 ASN A O 1
ATOM 2340 N N . LYS A 1 282 ? 32.685 26.009 -86.473 1.00 70.69 282 LYS A N 1
ATOM 2341 C CA . LYS A 1 282 ? 32.230 26.554 -87.759 1.00 70.69 282 LYS A CA 1
ATOM 2342 C C . LYS A 1 282 ? 32.665 28.007 -87.956 1.00 70.69 282 LYS A C 1
ATOM 2344 O O . LYS A 1 282 ? 32.968 28.382 -89.075 1.00 70.69 282 LYS A O 1
ATOM 2349 N N . LEU A 1 283 ? 32.717 28.828 -86.912 1.00 67.88 283 LEU A N 1
ATOM 2350 C CA . LEU A 1 283 ? 33.226 30.202 -87.007 1.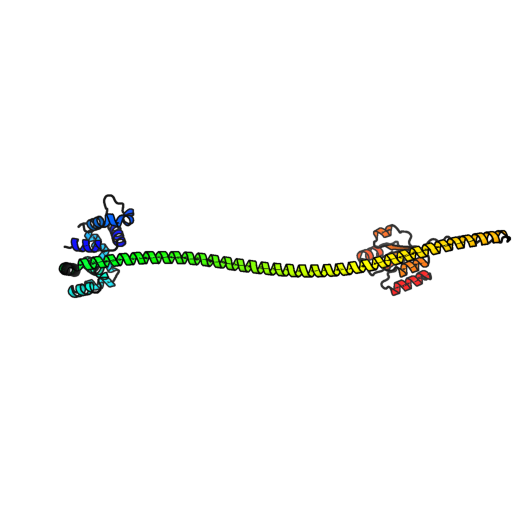00 67.88 283 LEU A CA 1
ATOM 2351 C C . LEU A 1 283 ? 34.758 30.230 -87.102 1.00 67.88 283 LEU A C 1
ATOM 2353 O O . LEU A 1 283 ? 35.306 30.914 -87.964 1.00 67.88 283 LEU A O 1
ATOM 2357 N N . GLU A 1 284 ? 35.441 29.421 -86.290 1.00 70.56 284 GLU A N 1
ATOM 2358 C CA . GLU A 1 284 ? 36.901 29.272 -86.338 1.00 70.56 284 GLU A CA 1
ATOM 2359 C C . GLU A 1 284 ? 37.369 28.728 -87.696 1.00 70.56 284 GLU A C 1
ATOM 2361 O O . GLU A 1 284 ? 38.356 29.213 -88.243 1.00 70.56 284 GLU A O 1
ATOM 2366 N N . SER A 1 285 ? 36.625 27.797 -88.311 1.00 68.12 285 SER A N 1
ATOM 2367 C CA . SER A 1 285 ? 36.958 27.281 -89.648 1.00 68.12 285 SER A CA 1
ATOM 2368 C C . SER A 1 285 ? 36.855 28.328 -90.762 1.00 68.12 285 SER A C 1
ATOM 2370 O O . SER A 1 285 ? 37.354 28.085 -91.855 1.00 68.12 285 SER A O 1
ATOM 2372 N N . HIS A 1 286 ? 36.192 29.460 -90.514 1.00 62.50 286 HIS A N 1
ATOM 2373 C CA . HIS A 1 286 ? 36.057 30.569 -91.464 1.00 62.50 286 HIS A CA 1
ATOM 2374 C C . HIS A 1 286 ? 36.936 31.774 -91.085 1.00 62.50 286 HIS A C 1
ATOM 2376 O O . HIS A 1 286 ? 36.753 32.858 -91.631 1.00 62.50 286 HIS A O 1
ATOM 2382 N N . GLY A 1 287 ? 37.900 31.592 -90.173 1.00 58.94 287 GLY A N 1
ATOM 2383 C CA . GLY A 1 287 ? 38.906 32.605 -89.839 1.00 58.94 287 GLY A CA 1
ATOM 2384 C C . GLY A 1 287 ? 38.477 33.635 -88.791 1.00 58.94 287 GLY A C 1
ATOM 2385 O O . GLY A 1 287 ? 39.131 34.666 -88.662 1.00 58.94 287 GLY A O 1
ATOM 2386 N N . PHE A 1 288 ? 37.398 33.382 -88.041 1.00 69.62 288 PHE A N 1
ATOM 2387 C CA . PHE A 1 288 ? 36.999 34.232 -86.916 1.00 69.62 288 PHE A CA 1
ATOM 2388 C C . PHE A 1 288 ? 37.629 33.754 -85.606 1.00 69.62 288 PHE A C 1
ATOM 2390 O O . PHE A 1 288 ? 37.545 32.572 -85.264 1.00 69.62 288 PHE A O 1
ATOM 2397 N N . ALA A 1 289 ? 38.178 34.681 -84.820 1.00 67.44 289 ALA A N 1
ATOM 2398 C CA . ALA A 1 289 ? 38.621 34.392 -83.459 1.00 67.44 289 ALA A CA 1
ATOM 2399 C C . ALA A 1 289 ? 37.409 34.389 -82.510 1.00 67.44 289 ALA A C 1
ATOM 2401 O O . ALA A 1 289 ? 36.749 35.416 -82.338 1.00 67.44 289 ALA A O 1
ATOM 2402 N N . VAL A 1 290 ? 37.099 33.239 -81.893 1.00 69.38 290 VAL A N 1
ATOM 2403 C CA . VAL A 1 290 ? 35.903 33.072 -81.045 1.00 69.38 290 VAL A CA 1
ATOM 2404 C C . VAL A 1 290 ? 36.268 33.007 -79.563 1.00 69.38 290 VAL A C 1
ATOM 2406 O O . VAL A 1 290 ? 36.924 32.065 -79.113 1.00 69.38 290 VAL A O 1
ATOM 2409 N N . LYS A 1 291 ? 35.767 33.960 -78.769 1.00 69.69 291 LYS A N 1
ATOM 2410 C CA . LYS A 1 291 ? 35.919 33.959 -77.301 1.00 69.69 291 LYS A CA 1
ATOM 2411 C C . LYS A 1 291 ? 34.592 33.645 -76.611 1.00 69.69 291 LYS A C 1
ATOM 2413 O O . LYS A 1 291 ? 33.569 34.250 -76.920 1.00 69.69 291 LYS A O 1
ATOM 2418 N N . ILE A 1 292 ? 34.617 32.689 -75.677 1.00 67.69 292 ILE A N 1
ATOM 2419 C CA . ILE A 1 292 ? 33.456 32.320 -74.854 1.00 67.69 292 ILE A CA 1
ATOM 2420 C C . ILE A 1 292 ? 33.591 33.014 -73.501 1.00 67.69 292 ILE A C 1
ATOM 2422 O O . ILE A 1 292 ? 34.538 32.745 -72.762 1.00 67.69 292 ILE A O 1
ATOM 2426 N N . CYS A 1 293 ? 32.631 33.872 -73.167 1.00 64.19 293 CYS A N 1
ATOM 2427 C CA . CYS A 1 293 ? 32.589 34.563 -71.882 1.00 64.19 293 CYS A CA 1
ATOM 2428 C C . CYS A 1 293 ? 31.377 34.095 -71.072 1.00 64.19 293 CYS A C 1
ATOM 2430 O O . CYS A 1 293 ? 30.262 34.014 -71.587 1.00 64.19 293 CYS A O 1
ATOM 2432 N N . ARG A 1 294 ? 31.600 33.786 -69.789 1.00 59.69 294 ARG A N 1
ATOM 2433 C CA . ARG A 1 294 ? 30.534 33.401 -68.848 1.00 59.69 294 ARG A CA 1
ATOM 2434 C C . ARG A 1 294 ? 30.039 34.581 -68.004 1.00 59.69 294 ARG A C 1
ATOM 2436 O O . ARG A 1 294 ? 28.874 34.585 -67.632 1.00 59.69 294 ARG A O 1
ATOM 2443 N N . ASP A 1 295 ? 30.883 35.601 -67.814 1.00 60.28 295 ASP A N 1
ATOM 2444 C CA . ASP A 1 295 ? 30.628 36.763 -66.954 1.00 60.28 295 ASP A CA 1
ATOM 2445 C C . ASP A 1 295 ? 31.086 38.083 -67.603 1.00 60.28 295 ASP A C 1
ATOM 2447 O O . ASP A 1 295 ? 32.021 38.101 -68.408 1.00 60.28 295 ASP A O 1
ATOM 2451 N N . LEU A 1 296 ? 30.439 39.192 -67.219 1.00 58.44 296 LEU A N 1
ATOM 2452 C CA . LEU A 1 296 ? 30.687 40.552 -67.733 1.00 58.44 296 LEU A CA 1
ATOM 2453 C C . LEU A 1 296 ? 32.063 41.116 -67.342 1.00 58.44 296 LEU A C 1
ATOM 2455 O O . LEU A 1 296 ? 32.649 41.875 -68.109 1.00 58.44 296 LEU A O 1
ATOM 2459 N N . GLU A 1 297 ? 32.611 40.730 -66.188 1.00 57.97 297 GLU A N 1
ATOM 2460 C CA . GLU A 1 297 ? 33.916 41.224 -65.713 1.00 57.97 297 GLU A CA 1
ATOM 2461 C C . GLU A 1 297 ? 35.064 40.833 -66.661 1.00 57.97 297 GLU A C 1
ATOM 2463 O O . GLU A 1 297 ? 35.977 41.623 -66.896 1.00 57.97 297 GLU A O 1
ATOM 2468 N N . ASN A 1 298 ? 34.957 39.666 -67.306 1.00 54.75 298 ASN A N 1
ATOM 2469 C CA . ASN A 1 298 ? 35.902 39.208 -68.329 1.00 54.75 298 ASN A CA 1
ATOM 2470 C C . ASN A 1 298 ? 35.718 39.907 -69.684 1.00 54.75 298 ASN A C 1
ATOM 2472 O O . ASN A 1 298 ? 36.575 39.799 -70.560 1.00 54.75 298 ASN A O 1
ATOM 2476 N N . MET A 1 299 ? 34.603 40.612 -69.878 1.00 57.09 299 MET A N 1
ATOM 2477 C CA . MET A 1 299 ? 34.266 41.263 -71.140 1.00 57.09 299 MET A CA 1
ATOM 2478 C C . MET A 1 299 ? 34.989 42.604 -71.310 1.00 57.09 299 MET A C 1
ATOM 2480 O O . MET A 1 299 ? 35.369 42.957 -72.424 1.00 57.09 299 MET A O 1
ATOM 2484 N N . ASN A 1 300 ? 35.279 43.299 -70.201 1.00 54.38 300 ASN A N 1
ATOM 2485 C CA . ASN A 1 300 ? 36.069 44.539 -70.197 1.00 54.38 300 ASN A CA 1
ATOM 2486 C C . ASN A 1 300 ? 37.495 44.356 -70.757 1.00 54.38 300 ASN A C 1
ATOM 2488 O O . ASN A 1 300 ? 38.122 45.329 -71.163 1.00 54.38 300 ASN A O 1
ATOM 2492 N N . LEU A 1 301 ? 38.002 43.119 -70.819 1.00 50.34 301 LEU A N 1
ATOM 2493 C CA . LEU A 1 301 ? 39.317 42.777 -71.373 1.00 50.34 301 LEU A CA 1
ATOM 2494 C C . LEU A 1 301 ? 39.317 42.588 -72.906 1.00 50.34 301 LEU A C 1
ATOM 2496 O O . LEU A 1 301 ? 40.370 42.325 -73.482 1.00 50.34 301 LEU A O 1
ATOM 2500 N N . CYS A 1 302 ? 38.168 42.679 -73.586 1.00 52.84 302 CYS A N 1
ATOM 2501 C CA . CYS A 1 302 ? 38.042 42.458 -75.035 1.00 52.84 302 CYS A CA 1
ATOM 2502 C C . CYS A 1 302 ? 37.337 43.626 -75.735 1.00 52.84 302 CYS A C 1
ATOM 2504 O O . CYS A 1 302 ? 36.256 43.463 -76.298 1.00 52.84 302 CYS A O 1
ATOM 2506 N N . MET A 1 303 ? 37.960 44.807 -75.704 1.00 52.66 303 MET A N 1
ATOM 2507 C CA . MET A 1 303 ? 37.407 46.027 -76.313 1.00 52.66 303 MET A CA 1
ATOM 2508 C C . MET A 1 303 ? 37.503 46.085 -77.854 1.00 52.66 303 MET A C 1
ATOM 2510 O O . MET A 1 303 ? 36.879 46.957 -78.444 1.00 52.66 303 MET A O 1
ATOM 2514 N N . ASP A 1 304 ? 38.178 45.132 -78.508 1.00 56.00 304 ASP A N 1
ATOM 2515 C CA . ASP A 1 304 ? 38.311 45.055 -79.975 1.00 56.00 304 ASP A CA 1
ATOM 2516 C C . ASP A 1 304 ? 37.527 43.858 -80.549 1.00 56.00 304 ASP A C 1
ATOM 2518 O O . ASP A 1 304 ? 38.110 42.886 -81.033 1.00 56.00 304 ASP A O 1
ATOM 2522 N N . CYS A 1 305 ? 36.195 43.870 -80.447 1.00 63.16 305 CYS A N 1
ATOM 2523 C CA . CYS A 1 305 ? 35.354 42.847 -81.079 1.00 63.16 305 CYS A CA 1
ATOM 2524 C C . CYS A 1 305 ? 34.351 43.456 -82.060 1.00 63.16 305 CYS A C 1
ATOM 2526 O O . CYS A 1 305 ? 33.732 44.480 -81.783 1.00 63.16 305 CYS A O 1
ATOM 2528 N N . ASP A 1 306 ? 34.190 42.798 -83.211 1.00 61.59 306 ASP A N 1
ATOM 2529 C CA . ASP A 1 306 ? 33.308 43.260 -84.284 1.00 61.59 306 ASP A CA 1
ATOM 2530 C C . ASP A 1 306 ? 31.847 42.861 -84.022 1.00 61.59 306 ASP A C 1
ATOM 2532 O O . ASP A 1 306 ? 30.924 43.594 -84.372 1.00 61.59 306 ASP A O 1
ATOM 2536 N N . TYR A 1 307 ? 31.622 41.704 -83.382 1.00 65.50 307 TYR A N 1
ATOM 2537 C CA . TYR A 1 307 ? 30.282 41.178 -83.108 1.00 65.50 307 TYR A CA 1
ATOM 2538 C C . TYR A 1 307 ? 30.198 40.495 -81.736 1.00 65.50 307 TYR A C 1
ATOM 2540 O O . TYR A 1 307 ? 31.042 39.670 -81.373 1.00 65.50 307 TYR A O 1
ATOM 2548 N N . ILE A 1 308 ? 29.127 40.793 -80.992 1.00 63.78 308 ILE A N 1
ATOM 2549 C CA . ILE A 1 308 ? 28.796 40.161 -79.706 1.00 63.78 308 ILE A CA 1
ATOM 2550 C C . ILE A 1 308 ? 27.456 39.454 -79.841 1.00 63.78 308 ILE A C 1
ATOM 2552 O O . ILE A 1 308 ? 26.441 40.088 -80.141 1.00 63.78 308 ILE A O 1
ATOM 2556 N N . TRP A 1 309 ? 27.435 38.152 -79.573 1.00 67.62 309 TRP A N 1
ATOM 2557 C CA . TRP A 1 309 ? 26.214 37.356 -79.621 1.00 67.62 309 TRP A CA 1
ATOM 2558 C C . TRP A 1 309 ? 25.839 36.829 -78.242 1.00 67.62 309 TRP A C 1
ATOM 2560 O O . TRP A 1 309 ? 26.633 36.191 -77.544 1.00 67.62 309 TRP A O 1
ATOM 2570 N N . LEU A 1 310 ? 24.582 37.076 -77.879 1.00 59.44 310 LEU A N 1
ATOM 2571 C CA . LEU A 1 310 ? 24.000 36.671 -76.610 1.00 59.44 310 LEU A CA 1
ATOM 2572 C C . LEU A 1 310 ? 23.075 35.469 -76.820 1.00 59.44 310 LEU A C 1
ATOM 2574 O O . LEU A 1 310 ? 22.081 35.574 -77.541 1.00 59.44 310 LEU A O 1
ATOM 2578 N N . ILE A 1 311 ? 23.387 34.339 -76.183 1.00 62.03 311 ILE A N 1
ATOM 2579 C CA . ILE A 1 311 ? 22.588 33.113 -76.288 1.00 62.03 311 ILE A CA 1
ATOM 2580 C C . ILE A 1 311 ? 21.731 32.995 -75.023 1.00 62.03 311 ILE A C 1
ATOM 2582 O O . ILE A 1 311 ? 22.244 32.715 -73.942 1.00 62.03 311 ILE A O 1
ATOM 2586 N N . GLU A 1 312 ? 20.420 33.211 -75.149 1.00 54.69 312 GLU A N 1
ATOM 2587 C CA . GLU A 1 312 ? 19.523 33.456 -74.005 1.00 54.69 312 GLU A CA 1
ATOM 2588 C C . GLU A 1 312 ? 19.395 32.322 -72.976 1.00 54.69 312 GLU A C 1
ATOM 2590 O O . GLU A 1 312 ? 18.981 32.576 -71.846 1.00 54.69 312 GLU A O 1
ATOM 2595 N N . TYR A 1 313 ? 19.753 31.081 -73.311 1.00 54.62 313 TYR A N 1
ATOM 2596 C CA . TYR A 1 313 ? 19.288 29.935 -72.523 1.00 54.62 313 TYR A CA 1
ATOM 2597 C C . TYR A 1 313 ? 19.858 29.795 -71.110 1.00 54.62 313 TYR A C 1
ATOM 2599 O O . TYR A 1 313 ? 19.295 29.013 -70.352 1.00 54.62 313 TYR A O 1
ATOM 2607 N N . GLN A 1 314 ? 20.902 30.528 -70.712 1.00 51.97 314 GLN A N 1
ATOM 2608 C CA . GLN A 1 314 ? 21.398 30.517 -69.324 1.00 51.97 314 GLN A CA 1
ATOM 2609 C C . GLN A 1 314 ? 22.117 31.821 -68.953 1.00 51.97 314 GLN A C 1
ATOM 2611 O O . GLN A 1 314 ? 23.285 31.808 -68.570 1.00 51.97 314 GLN A O 1
ATOM 2616 N N . ILE A 1 315 ? 21.441 32.964 -69.083 1.00 56.81 315 ILE A N 1
ATOM 2617 C CA . ILE A 1 315 ? 21.984 34.258 -68.650 1.00 56.81 315 ILE A CA 1
ATOM 2618 C C . ILE A 1 315 ? 21.025 34.900 -67.646 1.00 56.81 315 ILE A C 1
ATOM 2620 O O . ILE A 1 315 ? 19.814 34.930 -67.859 1.00 56.81 315 ILE A O 1
ATOM 2624 N N . SER A 1 316 ? 21.555 35.414 -66.531 1.00 57.41 316 SER A N 1
ATOM 2625 C CA . SER A 1 316 ? 20.724 36.071 -65.519 1.00 57.41 316 SER A CA 1
ATOM 2626 C C . SER A 1 316 ? 20.057 37.331 -66.090 1.00 57.41 316 SER A C 1
ATOM 2628 O O . SER A 1 316 ? 20.654 38.099 -66.848 1.00 57.41 316 SER A O 1
ATOM 2630 N N . THR A 1 317 ? 18.812 37.595 -65.686 1.00 61.88 317 THR A N 1
ATOM 2631 C CA . THR A 1 317 ? 18.063 38.801 -66.094 1.00 61.88 317 THR A CA 1
ATOM 2632 C C . THR A 1 317 ? 18.782 40.102 -65.723 1.00 61.88 317 THR A C 1
ATOM 2634 O O . THR A 1 317 ? 18.559 41.129 -66.363 1.00 61.88 317 THR A O 1
ATOM 2637 N N . ARG A 1 318 ? 19.676 40.057 -64.726 1.00 63.66 318 ARG A N 1
ATOM 2638 C CA . ARG A 1 318 ? 20.567 41.157 -64.341 1.00 63.66 318 ARG A CA 1
ATOM 2639 C C . ARG A 1 318 ? 21.610 41.454 -65.425 1.00 63.66 318 ARG A C 1
ATOM 2641 O O . ARG A 1 318 ? 21.691 42.598 -65.861 1.00 63.66 318 ARG A O 1
ATOM 2648 N N . LEU A 1 319 ? 22.317 40.433 -65.919 1.00 62.09 319 LEU A N 1
ATOM 2649 C CA . LEU A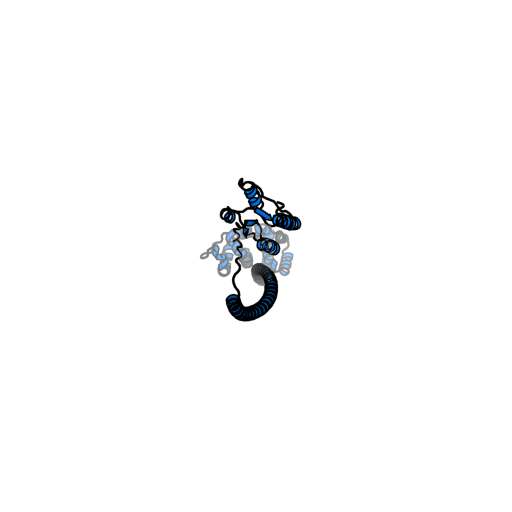 1 319 ? 23.340 40.564 -66.968 1.00 62.09 319 LEU A CA 1
ATOM 2650 C C . LEU A 1 319 ? 22.741 41.113 -68.277 1.00 62.09 319 LEU A C 1
ATOM 2652 O O . LEU A 1 319 ? 23.317 41.987 -68.921 1.00 62.09 319 LEU A O 1
ATOM 2656 N N . LYS A 1 320 ? 21.527 40.659 -68.623 1.00 60.84 320 LYS A N 1
ATOM 2657 C CA . LYS A 1 320 ? 20.774 41.131 -69.798 1.00 60.84 320 LYS A CA 1
ATOM 2658 C C . LYS A 1 320 ? 20.474 42.635 -69.738 1.00 60.84 320 LYS A C 1
ATOM 2660 O O . LYS A 1 320 ? 20.616 43.328 -70.742 1.00 60.84 320 LYS A O 1
ATOM 2665 N N . ARG A 1 321 ? 20.092 43.155 -68.564 1.00 63.38 321 ARG A N 1
ATOM 2666 C CA . ARG A 1 321 ? 19.819 44.593 -68.370 1.00 63.38 321 ARG A CA 1
ATOM 2667 C C . ARG A 1 321 ? 21.084 45.447 -68.351 1.00 63.38 321 ARG A C 1
ATOM 2669 O O . ARG A 1 321 ? 20.997 46.625 -68.677 1.00 63.38 321 ARG A O 1
ATOM 2676 N N . GLU A 1 322 ? 22.221 44.902 -67.929 1.00 65.69 322 GLU A N 1
ATOM 2677 C CA . GLU A 1 322 ? 23.492 45.637 -67.902 1.00 65.69 322 GLU A CA 1
ATOM 2678 C C . GLU A 1 322 ? 24.107 45.763 -69.304 1.00 65.69 322 GLU A C 1
ATOM 2680 O O . GLU A 1 322 ? 24.540 46.851 -69.671 1.00 65.69 322 GLU A O 1
ATOM 2685 N N . LEU A 1 323 ? 24.024 44.720 -70.140 1.00 63.03 323 LEU A N 1
ATOM 2686 C CA . LEU A 1 323 ? 24.499 44.762 -71.532 1.00 63.03 323 LEU A CA 1
ATOM 2687 C C . LEU A 1 323 ? 23.716 45.748 -72.414 1.00 63.03 323 LEU A C 1
ATOM 2689 O O . LEU A 1 323 ? 24.312 46.442 -73.230 1.00 63.03 323 LEU A O 1
ATOM 2693 N N . GLN A 1 324 ? 22.398 45.871 -72.216 1.00 61.25 324 GLN A N 1
ATOM 2694 C CA . GLN A 1 324 ? 21.560 46.837 -72.947 1.00 61.25 324 GLN A CA 1
ATOM 2695 C C . GLN A 1 324 ? 21.844 48.305 -72.584 1.00 61.25 324 GLN A C 1
ATOM 2697 O O . GLN A 1 324 ? 21.406 49.206 -73.295 1.00 61.25 324 GLN A O 1
ATOM 2702 N N . LYS A 1 325 ? 22.548 48.563 -71.475 1.00 59.31 325 LYS A N 1
ATOM 2703 C CA . LYS A 1 325 ? 22.890 49.918 -71.015 1.00 59.31 325 LYS A CA 1
ATOM 2704 C C . LYS A 1 325 ? 24.249 50.404 -71.517 1.00 59.31 325 LYS A C 1
ATOM 2706 O O . LYS A 1 325 ? 24.570 51.566 -71.285 1.00 59.31 325 LYS A O 1
ATOM 2711 N N . LEU A 1 326 ? 25.047 49.547 -72.160 1.00 60.62 326 LEU A N 1
ATOM 2712 C CA . LEU A 1 326 ? 26.370 49.910 -72.665 1.00 60.62 326 LEU A CA 1
ATOM 2713 C C . LEU A 1 326 ? 26.224 50.651 -74.008 1.00 60.62 326 LEU A C 1
ATOM 2715 O O . LEU A 1 326 ? 25.808 50.042 -74.992 1.00 60.62 326 LEU A O 1
ATOM 2719 N N . PRO A 1 327 ? 26.574 51.948 -74.084 1.00 48.06 327 PRO A N 1
ATOM 2720 C CA . PRO A 1 327 ? 26.339 52.779 -75.269 1.00 48.06 327 PRO A CA 1
ATOM 2721 C C . PRO A 1 327 ? 27.318 52.508 -76.428 1.00 48.06 327 PRO A C 1
ATOM 2723 O O . PRO A 1 327 ? 27.248 53.174 -77.456 1.00 48.06 327 PRO A O 1
ATOM 2726 N N . CYS A 1 328 ? 28.237 51.549 -76.277 1.00 50.12 328 CYS A N 1
ATOM 2727 C CA . CYS A 1 328 ? 29.381 51.338 -77.171 1.00 50.12 328 CYS A CA 1
ATOM 2728 C C . CYS A 1 328 ? 29.145 50.282 -78.264 1.00 50.12 328 CYS A C 1
ATOM 2730 O O . CYS A 1 328 ? 30.019 50.069 -79.098 1.00 50.12 328 CYS A O 1
ATOM 2732 N N . PHE A 1 329 ? 28.002 49.592 -78.262 1.00 54.88 329 PHE A N 1
ATOM 2733 C CA . PHE A 1 329 ? 27.780 48.429 -79.122 1.00 54.88 329 PHE A CA 1
ATOM 2734 C C . PHE A 1 329 ? 26.600 48.668 -80.066 1.00 54.88 329 PHE A C 1
ATOM 2736 O O . PHE A 1 329 ? 25.446 48.461 -79.704 1.00 54.88 329 PHE A O 1
ATOM 2743 N N . GLY A 1 330 ? 26.896 49.110 -81.291 1.00 49.28 330 GLY A N 1
ATOM 2744 C CA . GLY A 1 330 ? 25.881 49.441 -82.298 1.00 49.28 330 GLY A CA 1
ATOM 2745 C C . GLY A 1 330 ? 25.054 48.252 -82.804 1.00 49.28 330 GLY A C 1
ATOM 2746 O O . GLY A 1 330 ? 23.937 48.463 -83.257 1.00 49.28 330 GLY A O 1
ATOM 2747 N N . ASN A 1 331 ? 25.548 47.012 -82.679 1.00 55.22 331 ASN A N 1
ATOM 2748 C CA . ASN A 1 331 ? 24.929 45.816 -83.269 1.00 55.22 331 ASN A CA 1
ATOM 2749 C C . ASN A 1 331 ? 24.838 44.642 -82.273 1.00 55.22 331 ASN A C 1
ATOM 2751 O O . ASN A 1 331 ? 25.407 43.572 -82.493 1.00 55.22 331 ASN A O 1
ATOM 2755 N N . ILE A 1 332 ? 24.120 44.813 -81.159 1.00 59.19 332 ILE A N 1
ATOM 2756 C CA . ILE A 1 332 ? 23.782 43.678 -80.284 1.00 59.19 332 ILE A CA 1
ATOM 2757 C C . ILE A 1 332 ? 22.591 42.934 -80.893 1.00 59.19 332 ILE A C 1
ATOM 2759 O O . ILE A 1 332 ? 21.465 43.430 -80.875 1.00 59.19 332 ILE A O 1
ATOM 2763 N N . THR A 1 333 ? 22.820 41.719 -81.395 1.00 58.81 333 THR A N 1
ATOM 2764 C CA . THR A 1 333 ? 21.734 40.846 -81.861 1.00 58.81 333 THR A CA 1
ATOM 2765 C C . THR A 1 333 ? 21.398 39.827 -80.780 1.00 58.81 333 THR A C 1
ATOM 2767 O O . THR A 1 333 ? 22.224 38.991 -80.410 1.00 58.81 333 THR A O 1
ATOM 2770 N N . MET A 1 334 ? 20.174 39.902 -80.258 1.00 57.53 334 MET A N 1
ATOM 2771 C CA . MET A 1 334 ? 19.652 38.911 -79.321 1.00 57.53 334 MET A CA 1
ATOM 2772 C C . MET A 1 334 ? 19.122 37.689 -80.064 1.00 57.53 334 MET A C 1
ATOM 2774 O O . MET A 1 334 ? 18.376 37.819 -81.037 1.00 57.53 334 MET A O 1
ATOM 2778 N N . ILE A 1 335 ? 19.495 36.500 -79.589 1.00 62.84 335 ILE A N 1
ATOM 2779 C CA . ILE A 1 335 ? 19.152 35.247 -80.255 1.00 62.84 335 ILE A CA 1
ATOM 2780 C C . ILE A 1 335 ? 18.453 34.313 -79.265 1.00 62.84 335 ILE A C 1
ATOM 2782 O O . ILE A 1 335 ? 19.069 33.751 -78.358 1.00 62.84 335 ILE A O 1
ATOM 2786 N N . GLU A 1 336 ? 17.147 34.158 -79.479 1.00 56.66 336 GLU A N 1
ATOM 2787 C CA . GLU A 1 336 ? 16.216 33.431 -78.601 1.00 56.66 336 GLU A CA 1
ATOM 2788 C C . GLU A 1 336 ? 16.081 31.939 -78.987 1.00 56.66 336 GLU A C 1
ATOM 2790 O O . GLU A 1 336 ? 15.645 31.113 -78.189 1.00 56.66 336 GLU A O 1
ATOM 2795 N N . ASP A 1 337 ? 16.504 31.559 -80.203 1.00 59.66 337 ASP A N 1
ATOM 2796 C CA . ASP A 1 337 ? 16.371 30.203 -80.760 1.00 59.66 337 ASP A CA 1
ATOM 2797 C C . ASP A 1 337 ? 17.671 29.735 -81.452 1.00 59.66 337 ASP A C 1
ATOM 2799 O O . ASP A 1 337 ? 18.372 30.501 -82.118 1.00 59.66 337 ASP A O 1
ATOM 2803 N N . HIS A 1 338 ? 18.001 28.449 -81.308 1.00 58.56 338 HIS A N 1
ATOM 2804 C CA . HIS A 1 338 ? 19.132 27.789 -81.956 1.00 58.56 338 HIS A CA 1
ATOM 2805 C C . HIS A 1 338 ? 19.052 27.829 -83.486 1.00 58.56 338 HIS A C 1
ATOM 2807 O O . HIS A 1 338 ? 20.079 28.035 -84.132 1.00 58.56 338 HIS A O 1
ATOM 2813 N N . LEU A 1 339 ? 17.870 27.637 -84.081 1.00 63.25 339 LEU A N 1
ATOM 2814 C CA . LEU A 1 339 ? 17.727 27.689 -85.543 1.00 63.25 339 LEU A CA 1
ATOM 2815 C C . LEU A 1 339 ? 18.100 29.076 -86.080 1.00 63.25 339 LEU A C 1
ATOM 2817 O O . LEU A 1 339 ? 18.851 29.190 -87.047 1.00 63.25 339 LEU A O 1
ATOM 2821 N N . ARG A 1 340 ? 17.690 30.119 -85.354 1.00 66.25 340 ARG A N 1
ATOM 2822 C CA . ARG A 1 340 ? 18.026 31.513 -85.649 1.00 66.25 340 ARG A CA 1
ATOM 2823 C C . ARG A 1 340 ? 19.516 31.812 -85.463 1.00 66.25 340 ARG A C 1
ATOM 2825 O O . ARG A 1 340 ? 20.081 32.572 -86.241 1.00 66.25 340 ARG A O 1
ATOM 2832 N N . LEU A 1 341 ? 20.174 31.188 -84.481 1.00 68.31 341 LEU A N 1
ATOM 2833 C CA . LEU A 1 341 ? 21.626 31.299 -84.286 1.00 68.31 341 LEU A CA 1
ATOM 2834 C C . LEU A 1 341 ? 22.405 30.731 -85.474 1.00 68.31 341 LEU A C 1
ATOM 2836 O O . LEU A 1 341 ? 23.354 31.355 -85.941 1.00 68.31 341 LEU A O 1
ATOM 2840 N N . VAL A 1 342 ? 22.012 29.554 -85.965 1.00 65.06 342 VAL A N 1
ATOM 2841 C CA . VAL A 1 342 ? 22.664 28.923 -87.121 1.00 65.06 342 VAL A CA 1
ATOM 2842 C C . VAL A 1 342 ? 22.439 29.756 -88.382 1.00 65.06 342 VAL A C 1
ATOM 2844 O O . VAL A 1 342 ? 23.399 30.015 -89.100 1.00 65.06 342 VAL A O 1
ATOM 2847 N N . GLU A 1 343 ? 21.221 30.253 -88.599 1.00 71.44 343 GLU A N 1
ATOM 2848 C CA . GLU A 1 343 ? 20.903 31.117 -89.741 1.00 71.44 343 GLU A CA 1
ATOM 2849 C C . GLU A 1 343 ? 21.704 32.430 -89.721 1.00 71.44 343 GLU A C 1
ATOM 2851 O O . GLU A 1 343 ? 22.276 32.821 -90.736 1.00 71.44 343 GLU A O 1
ATOM 2856 N N . LEU A 1 344 ? 21.805 33.092 -88.563 1.00 69.31 344 LEU A N 1
ATOM 2857 C CA . LEU A 1 344 ? 22.625 34.297 -88.402 1.00 69.31 344 LEU A CA 1
ATOM 2858 C C . LEU A 1 344 ? 24.118 34.000 -88.567 1.00 69.31 344 LEU A C 1
ATOM 2860 O O . LEU A 1 344 ? 24.840 34.819 -89.122 1.00 69.31 344 LEU A O 1
ATOM 2864 N N . THR A 1 345 ? 24.576 32.814 -88.160 1.00 68.19 345 THR A N 1
ATOM 2865 C CA . THR A 1 345 ? 25.950 32.370 -88.430 1.00 68.19 345 THR A CA 1
ATOM 2866 C C . THR A 1 345 ? 26.211 32.231 -89.917 1.00 68.19 345 THR A C 1
ATOM 2868 O O . THR A 1 345 ? 27.228 32.714 -90.406 1.00 68.19 345 THR A O 1
ATOM 2871 N N . ASP A 1 346 ? 25.277 31.638 -90.651 1.00 72.75 346 ASP A N 1
ATOM 2872 C CA . ASP A 1 346 ? 25.408 31.486 -92.095 1.00 72.75 346 ASP A CA 1
ATOM 2873 C C . ASP A 1 346 ? 25.332 32.833 -92.829 1.00 72.75 346 ASP A C 1
ATOM 2875 O O . ASP A 1 346 ? 26.093 33.048 -93.770 1.00 72.75 346 ASP A O 1
ATOM 2879 N N . LYS A 1 347 ? 24.489 33.767 -92.371 1.00 72.56 347 LYS A N 1
ATOM 2880 C CA . LYS A 1 347 ? 24.427 35.139 -92.907 1.00 72.56 347 LYS A CA 1
ATOM 2881 C C . LYS A 1 347 ? 25.691 35.948 -92.599 1.00 72.56 347 LYS A C 1
ATOM 2883 O O . LYS A 1 347 ? 26.193 36.637 -93.482 1.00 72.56 347 LYS A O 1
ATOM 2888 N N . LEU A 1 348 ? 26.251 35.824 -91.391 1.00 70.44 348 LEU A N 1
ATOM 2889 C CA . LEU A 1 348 ? 27.506 36.485 -91.011 1.00 70.44 348 LEU A CA 1
ATOM 2890 C C . LEU A 1 348 ? 28.678 35.987 -91.870 1.00 70.44 348 LEU A C 1
ATOM 2892 O O . LEU A 1 348 ? 29.459 36.790 -92.371 1.00 70.44 348 LEU A O 1
ATOM 2896 N N . ILE A 1 349 ? 28.773 34.668 -92.083 1.00 66.00 349 ILE A N 1
ATOM 2897 C CA . ILE A 1 349 ? 29.806 34.057 -92.937 1.00 66.00 349 ILE A CA 1
ATOM 2898 C C . ILE A 1 349 ? 29.681 34.548 -94.387 1.00 66.00 349 ILE A C 1
ATOM 2900 O O . ILE A 1 349 ? 30.693 34.763 -95.050 1.00 66.00 349 ILE A O 1
ATOM 2904 N N . LYS A 1 350 ? 28.454 34.762 -94.875 1.00 69.62 350 LYS A N 1
ATOM 2905 C CA . LYS A 1 350 ? 28.187 35.302 -96.218 1.00 69.62 350 LYS A CA 1
ATOM 2906 C C . LYS A 1 350 ? 28.366 36.823 -96.333 1.00 69.62 350 LYS A C 1
ATOM 2908 O O . LYS A 1 350 ? 28.331 37.336 -97.446 1.00 69.62 350 LYS A O 1
ATOM 2913 N N . GLY A 1 351 ? 28.582 37.534 -95.222 1.00 61.22 351 GLY A N 1
ATOM 2914 C CA . GLY A 1 351 ? 28.731 38.994 -95.197 1.00 61.22 351 GLY A CA 1
ATOM 2915 C C . GLY A 1 351 ? 27.418 39.768 -95.362 1.00 61.22 351 GLY A C 1
ATOM 2916 O O . GLY A 1 351 ? 27.438 40.907 -95.814 1.00 61.22 351 GLY A O 1
ATOM 2917 N N . GLU A 1 352 ? 26.282 39.152 -95.026 1.00 58.12 352 GLU A N 1
ATOM 2918 C CA . GLU A 1 352 ? 24.927 39.692 -95.232 1.00 58.12 352 GLU A CA 1
ATOM 2919 C C . GLU A 1 352 ? 24.342 40.402 -93.985 1.00 58.12 352 GLU A C 1
ATOM 2921 O O . GLU A 1 352 ? 23.143 40.685 -93.956 1.00 58.12 352 GLU A O 1
ATOM 2926 N N . ILE A 1 353 ? 25.153 40.651 -92.943 1.00 59.19 353 ILE A N 1
ATOM 2927 C CA . ILE A 1 353 ? 24.752 41.259 -91.652 1.00 59.19 353 ILE A CA 1
ATOM 2928 C C . ILE A 1 353 ? 25.453 42.592 -91.416 1.00 59.19 353 ILE A C 1
ATOM 2930 O O . ILE A 1 353 ? 26.697 42.634 -91.572 1.00 59.19 353 ILE A O 1
#

Solvent-accessible surface area (backbone atoms only — not comparable to full-atom values): 20203 Å² total; per-residue (Å²): 110,70,57,57,56,51,46,54,49,58,70,64,50,57,69,68,58,52,52,54,50,36,60,77,74,65,67,83,53,92,97,57,56,84,88,48,42,82,83,41,39,93,82,39,47,68,61,50,43,54,59,41,51,33,84,87,34,34,62,55,54,28,49,54,50,35,54,56,42,72,77,37,64,89,45,51,64,58,47,82,53,56,49,70,61,54,50,56,47,33,70,72,46,44,84,48,37,64,56,54,43,48,46,13,58,25,42,89,50,66,68,31,23,50,40,26,51,52,38,52,49,50,34,52,76,69,62,45,50,67,57,40,53,55,49,48,53,53,51,50,62,49,52,54,53,49,53,53,49,53,55,49,49,55,54,49,53,53,53,52,52,54,51,50,53,54,48,50,55,50,51,52,51,50,52,52,52,51,52,52,50,51,53,51,48,52,51,50,56,52,54,49,51,55,52,52,53,50,51,52,52,50,50,54,53,50,54,51,50,50,54,51,48,55,53,49,52,54,48,52,52,52,48,53,54,50,52,51,51,50,51,54,50,48,56,51,46,53,51,50,48,54,51,47,54,65,49,54,76,74,55,89,86,80,91,76,92,78,82,83,80,88,69,83,71,52,28,37,38,42,37,43,74,94,83,57,65,72,58,53,53,56,42,44,74,72,62,32,51,78,46,81,38,86,54,71,82,69,48,76,79,55,85,81,55,82,40,51,39,45,45,59,90,65,60,59,75,64,59,57,59,53,60,75,67,50,91,84,62,94,66,74,53,81,38,90,44,70,70,59,46,54,52,49,49,55,34,50,76,71,67,75,112

pLDDT: mean 80.99, std 16.22, range [33.22, 96.56]

Organism: NCBI:txid2756294

Foldseek 3Di:
DLLVLLLLLLLLDDLVVLLVLCVVLVFDDPPDDSVCCVVCVVPCSNVSSVSCSPPVNVLVVLVVLQVVVVVPVVQLVLLPDALVVLLVVCVVVLLCNSSNLSNQCSDPDPVSNVSSVSNVVVCVVVVNSVVSSVVSVVVNVVVVVVVVVVVVVVVVVVVVVVVVVVVVVVVVVVVVVVVVVVVVVVVVVVVVVVVVVVVVVVVVVVVVVVVVVVVVVVVVVVVVVVVVVVVVVVVVVVVVVVVVVVVVVVDDDDDDDDDDDPDPAAEEEEEDDDDDVVLVVLCVVLRHHYHYDDDPVVVVVCPRHPYYEYAPPDDDPVRVVVVVPDPNDPDYDYDDDPVVVVVVSVCVSVVND

Mean predicted aligned error: 19.64 Å

Secondary structure (DSSP, 8-state):
-HHHHHHHHHHHS-HHHHHHHHHHTT---TT--GGGTTTTHHHHHHHHHHHHHSHHHHHHHHHHHHHHHHT-HHHHGGGGS-HHHHHHHHHHSGGGHHHHHHHHHT-SSHHHHHHHHHHHHHHHHTT-HHHHHHHHHHHHHHHHHHHHHHHHHHHHHHHHHHHHHHHHHHHHHHHHHHHHHHHHHHHHHHHHHHHHHHHHHHHHHHHHHHHHHHHHHHHHHHHHHHHHHHHHHHHHHHHHHHHHHHHHTTS---------------EEEEES-S--HHHHHHHHTTT-EEEEESSGGGTTT----SEEEEEGGG--HHHHHHHTT-TT-TT-EEE--HHHHHHHHHHHHHT--

Sequence (353 aa):
MDKEIWTWILKNIPDEQLILLSKQIKVKIAGFRETSFRKNISLIKDKLVQQMVNNRNILKVKGVFNQWLNEHEEWIIFRSKKVEFLFEYVLIEKSKALLVLLSLVSSQNNDEYLTGIALYNQLKLSNRLNELEKIVSSFKDSEDKQKELEERIRKLELIINEKSKNLEMKKEKIRFLMEEQNNLKQTIESSQKESDETKQLLRKTLDELSNVKTNLEAKTCLINDLEEKNKNLKEELEKKESIIRSLDEKTPVLPSDLPQPNHKEKTVVLIGNELRRKIKNKLESHGFAVKICRDLENMNLCMDCDYIWLIEYQISTRLKRELQKLPCFGNITMIEDHLRLVELTDKLIKGEI

Radius of gyration: 65.61 Å; Cα contacts (8 Å, |Δi|>4): 226; chains: 1; bounding box: 105×71×165 Å